Protein AF-A0AAW8FW33-F1 (afdb_monomer)

Foldseek 3Di:
DDDDDDDDDPPPDPPPPDPDPPPPPPPLVPDPVLQVLLFFKWWAWKWKDFVHTDIDIFIWGQDPAFTKGFFAACLNPLCLVAVDPVQSVVQCVVDGGWIKTWHWDWDDDSPQKIWIATHIDWIWDWTADPNDIKIKTWDKDWPFTWMAHNVLQFIWTKIKGDWMDINNHTGDGDIMMIIGPRIHGPPRD

pLDDT: mean 83.52, std 18.49, range [36.16, 98.06]

Sequence (189 aa):
MKIVSISKTVAAVLALTILFLTSCERDDIIRPKDVTAVGGQYSGELNVTGTATKKYSTKFAIGGVGIELGQMPLDEIIPLVIKDSQQAQTALAKTPFGLLKMDYSAVSTESGIINVFATPEQMKFDVLEDGKTKNVNVSFNVTSQPVYSISKKTINFEVQATQISVDGKVVASSPIHFKFVQCKNLSAK

Radius of gyration: 28.75 Å; Cα contacts (8 Å, |Δi|>4): 385; chains: 1; bounding box: 76×30×104 Å

Secondary structure (DSSP, 8-state):
---------S-SSS--S-S------------HHHHHTT-EEEEEEEEEESSSEEEEEEEEEEETTEEEEEEEE-TTTHHHH--SHHHHHHHHHH--EEEEEEEEEEEE-TTSEEEEEEEEPPEEEEEEETTEEEEEEEEEEEEEEEEEETTTTEEEEEEEEEEEEETTEEEP---EEEEEEEEEESS--

Mean predicted aligned error: 10.64 Å

Nearest PDB structures (foldseek):
  4bf3-assembly2_B  TM=3.709E-01  e=2.532E-01  Borreliella burgdorferi
  2nr4-assembly1_A  TM=3.176E-01  e=1.375E+00  Methanosarcina mazei
  4ybn-assembly1_B  TM=2.629E-01  e=3.040E+00  Mycolicibacterium smegmatis MC2 155

Solvent-accessible surface area (backbone atoms only — not comparable to full-atom values): 10931 Å² total; per-residue (Å²): 134,86,84,89,84,88,73,91,84,86,85,85,88,85,81,86,84,86,84,77,84,73,66,74,68,75,72,74,68,82,49,75,68,62,55,56,64,70,46,34,41,31,40,31,41,32,40,37,40,56,98,57,79,47,80,40,83,40,54,36,39,32,52,101,88,24,36,42,34,66,65,39,74,31,82,79,52,41,58,72,76,34,82,52,67,71,49,21,52,55,28,38,74,74,48,48,52,40,54,39,45,22,46,65,49,70,46,71,48,95,80,56,34,32,46,30,54,62,47,59,45,69,28,66,51,73,42,56,53,96,90,39,83,41,47,36,41,36,35,49,45,68,80,36,67,35,42,33,34,65,88,75,38,27,35,36,32,27,38,28,45,73,46,41,26,49,76,86,42,77,50,92,71,80,65,34,38,44,34,37,40,71,22,30,45,76,62,70,125

Structure (mmCIF, N/CA/C/O backbone):
data_AF-A0AAW8FW33-F1
#
_entry.id   AF-A0AAW8FW33-F1
#
loop_
_atom_site.group_PDB
_atom_site.id
_atom_site.type_symbol
_atom_site.label_atom_id
_atom_site.label_alt_id
_atom_site.label_comp_id
_atom_site.label_asym_id
_atom_site.label_entity_id
_atom_site.label_seq_id
_atom_site.pdbx_PDB_ins_code
_atom_site.Cartn_x
_atom_site.Cartn_y
_atom_site.Cartn_z
_atom_site.occupancy
_atom_site.B_iso_or_equiv
_atom_site.auth_seq_id
_atom_site.auth_comp_id
_atom_site.auth_asym_id
_atom_site.auth_atom_id
_atom_site.pdbx_PDB_model_num
ATOM 1 N N . MET A 1 1 ? 54.751 2.512 -82.963 1.00 36.16 1 MET A N 1
ATOM 2 C CA . MET A 1 1 ? 55.417 2.852 -81.689 1.00 36.16 1 MET A CA 1
ATOM 3 C C . MET A 1 1 ? 54.581 3.939 -81.015 1.00 36.16 1 MET A C 1
ATOM 5 O O . MET A 1 1 ? 54.367 4.954 -81.652 1.00 36.16 1 MET A O 1
ATOM 9 N N . LYS A 1 2 ? 54.068 3.653 -79.804 1.00 38.34 2 LYS A N 1
ATOM 10 C CA . LYS A 1 2 ? 53.513 4.543 -78.748 1.00 38.34 2 LYS A CA 1
ATOM 11 C C . LYS A 1 2 ? 52.387 5.534 -79.127 1.00 38.34 2 LYS A C 1
ATOM 13 O O . LYS A 1 2 ? 52.640 6.552 -79.745 1.00 38.34 2 LYS A O 1
ATOM 18 N N . ILE A 1 3 ? 51.119 5.153 -78.927 1.00 43.22 3 ILE A N 1
ATOM 19 C CA . ILE A 1 3 ? 50.254 5.288 -77.718 1.00 43.22 3 ILE A CA 1
ATOM 20 C C . ILE A 1 3 ? 49.547 6.655 -77.662 1.00 43.22 3 ILE A C 1
ATOM 22 O O . ILE A 1 3 ? 50.153 7.690 -77.414 1.00 43.22 3 ILE A O 1
ATOM 26 N N . VAL A 1 4 ? 48.230 6.594 -77.868 1.00 45.81 4 VAL A N 1
ATOM 27 C CA . VAL A 1 4 ? 47.240 7.658 -77.668 1.00 45.81 4 VAL A CA 1
ATOM 28 C C . VAL A 1 4 ? 47.084 7.919 -76.165 1.00 45.81 4 VAL A C 1
ATOM 30 O O . VAL A 1 4 ? 46.859 6.980 -75.406 1.00 45.81 4 VAL A O 1
ATOM 33 N N . SER A 1 5 ? 47.172 9.181 -75.735 1.00 39.94 5 SER A N 1
ATOM 34 C CA . SER A 1 5 ? 46.972 9.603 -74.341 1.00 39.94 5 SER A CA 1
ATOM 35 C C . SER A 1 5 ? 45.813 10.597 -74.255 1.00 39.94 5 SER A C 1
ATOM 37 O O . SER A 1 5 ? 46.008 11.810 -74.255 1.00 39.94 5 SER A O 1
ATOM 39 N N . ILE A 1 6 ? 44.593 10.061 -74.194 1.00 50.22 6 ILE A N 1
ATOM 40 C CA . ILE A 1 6 ? 43.386 10.791 -73.797 1.00 50.22 6 ILE A CA 1
ATOM 41 C C . ILE A 1 6 ? 43.190 10.524 -72.299 1.00 50.22 6 ILE A C 1
ATOM 43 O O . ILE A 1 6 ? 42.777 9.433 -71.912 1.00 50.22 6 ILE A O 1
ATOM 47 N N . SER A 1 7 ? 43.473 11.508 -71.451 1.00 40.16 7 SER A N 1
ATOM 48 C CA . SER A 1 7 ? 43.122 11.496 -70.024 1.00 40.16 7 SER A CA 1
ATOM 49 C C . SER A 1 7 ? 42.461 12.839 -69.713 1.00 40.16 7 SER A C 1
ATOM 51 O O . SER A 1 7 ? 43.129 13.863 -69.693 1.00 40.16 7 SER A O 1
ATOM 53 N N . LYS A 1 8 ? 41.128 12.932 -69.759 1.00 44.28 8 LYS A N 1
ATOM 54 C CA . LYS A 1 8 ? 40.227 12.713 -68.611 1.00 44.28 8 LYS A CA 1
ATOM 55 C C . LYS A 1 8 ? 40.661 13.500 -67.368 1.00 44.28 8 LYS A C 1
ATOM 57 O O . LYS A 1 8 ? 41.029 12.912 -66.360 1.00 44.28 8 LYS A O 1
ATOM 62 N N . THR A 1 9 ? 40.556 14.823 -67.438 1.00 48.88 9 THR A N 1
ATOM 63 C CA . THR A 1 9 ? 40.772 15.716 -66.287 1.00 48.88 9 THR A CA 1
ATOM 64 C C . THR A 1 9 ? 39.573 16.640 -66.071 1.00 48.88 9 THR A C 1
ATOM 66 O O . THR A 1 9 ? 39.733 17.831 -65.870 1.00 48.88 9 THR A O 1
ATOM 69 N N . VAL A 1 10 ? 38.351 16.101 -66.135 1.00 50.06 10 VAL A N 1
ATOM 70 C CA . VAL A 1 10 ? 37.126 16.754 -65.625 1.00 50.06 10 VAL A CA 1
ATOM 71 C C . VAL A 1 10 ? 36.182 15.659 -65.110 1.00 50.06 10 VAL A C 1
ATOM 73 O O . VAL A 1 10 ? 35.143 15.379 -65.693 1.00 50.06 10 VAL A O 1
ATOM 76 N N . ALA A 1 11 ? 36.603 14.934 -64.074 1.00 49.25 11 ALA A N 1
ATOM 77 C CA . ALA A 1 11 ? 35.763 13.954 -63.369 1.00 49.25 11 ALA A CA 1
ATOM 78 C C . ALA A 1 11 ? 36.320 13.666 -61.962 1.00 49.25 11 ALA A C 1
ATOM 80 O O . ALA A 1 11 ? 36.405 12.517 -61.543 1.00 49.25 11 ALA A O 1
ATOM 81 N N . ALA A 1 12 ? 36.792 14.700 -61.259 1.00 49.50 12 ALA A N 1
ATOM 82 C CA . ALA A 1 12 ? 37.505 14.523 -59.994 1.00 49.50 12 ALA A CA 1
ATOM 83 C C . ALA A 1 12 ? 37.209 15.615 -58.955 1.00 49.50 12 ALA A C 1
ATOM 85 O O . ALA A 1 12 ? 38.111 16.001 -58.235 1.00 49.50 12 ALA A O 1
ATOM 86 N N . VAL A 1 13 ? 35.968 16.112 -58.855 1.00 48.53 13 VAL A N 1
ATOM 87 C CA . VAL A 1 13 ? 35.460 16.774 -57.629 1.00 48.53 13 VAL A CA 1
ATOM 88 C C . VAL A 1 13 ? 33.936 16.572 -57.525 1.00 48.53 13 VAL A C 1
ATOM 90 O O . VAL A 1 13 ? 33.168 17.511 -57.371 1.00 48.53 13 VAL A O 1
ATOM 93 N N . LEU A 1 14 ? 33.458 15.337 -57.694 1.00 47.50 14 LEU A N 1
ATOM 94 C CA . LEU A 1 14 ? 32.065 14.975 -57.376 1.00 47.50 14 LEU A CA 1
ATOM 95 C C . LEU A 1 14 ? 31.975 13.522 -56.885 1.00 47.50 14 LEU A C 1
ATOM 97 O O . LEU A 1 14 ? 31.104 12.757 -57.28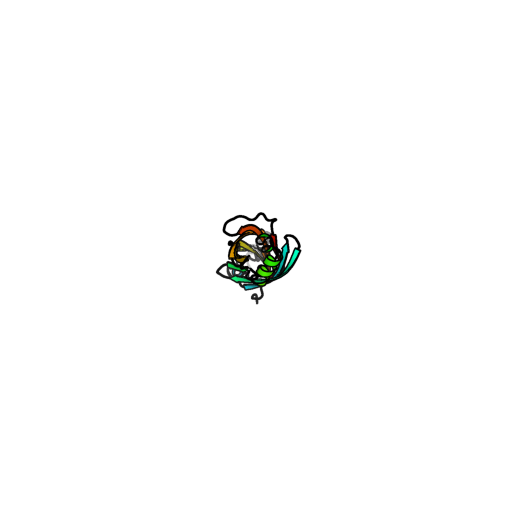1 1.00 47.50 14 LEU A O 1
ATOM 101 N N . ALA A 1 15 ? 32.943 13.126 -56.058 1.00 47.62 15 ALA A N 1
ATOM 102 C CA . ALA A 1 15 ? 33.037 11.791 -55.470 1.00 47.62 15 ALA A CA 1
ATOM 103 C C . ALA A 1 15 ? 33.490 11.853 -53.997 1.00 47.62 15 ALA A C 1
ATOM 105 O O . ALA A 1 15 ? 34.210 10.979 -53.527 1.00 47.62 15 ALA A O 1
ATOM 106 N N . LEU A 1 16 ? 33.097 12.910 -53.272 1.00 49.16 16 LEU A N 1
ATOM 107 C CA . LEU A 1 16 ? 33.419 13.104 -51.849 1.00 49.16 16 LEU A CA 1
ATOM 108 C C . LEU A 1 16 ? 32.179 13.136 -50.938 1.00 49.16 16 LEU A C 1
ATOM 110 O O . LEU A 1 16 ? 32.207 13.729 -49.866 1.00 49.16 16 LEU A O 1
ATOM 114 N N . THR A 1 17 ? 31.082 12.495 -51.340 1.00 50.97 17 THR A N 1
ATOM 115 C CA . THR A 1 17 ? 29.827 12.500 -50.569 1.00 50.97 17 THR A CA 1
ATOM 116 C C . THR A 1 17 ? 29.198 11.119 -50.428 1.00 50.97 17 THR A C 1
ATOM 118 O O . THR A 1 17 ? 27.987 11.000 -50.525 1.00 50.97 17 THR A O 1
ATOM 121 N N . ILE A 1 18 ? 29.971 10.046 -50.214 1.00 52.47 18 ILE A N 1
ATOM 122 C CA . ILE A 1 18 ? 29.358 8.753 -49.835 1.00 52.47 18 ILE A CA 1
ATOM 123 C C . ILE A 1 18 ? 30.279 7.814 -49.039 1.00 52.47 18 ILE A C 1
ATOM 125 O O . ILE A 1 18 ? 30.222 6.597 -49.183 1.00 52.47 18 ILE A O 1
ATOM 129 N N . LEU A 1 19 ? 31.137 8.354 -48.171 1.00 45.94 19 LEU A N 1
ATOM 130 C CA . LEU A 1 19 ? 31.918 7.529 -47.246 1.00 45.94 19 LEU A CA 1
ATOM 131 C C . LEU A 1 19 ? 31.623 7.928 -45.797 1.00 45.94 19 LEU A C 1
ATOM 133 O O . LEU A 1 19 ? 32.108 8.932 -45.288 1.00 45.94 19 LEU A O 1
ATOM 137 N N . PHE A 1 20 ? 30.820 7.060 -45.178 1.00 49.62 20 PHE A N 1
ATOM 138 C CA . PHE A 1 20 ? 30.726 6.794 -43.743 1.00 49.62 20 PHE A CA 1
ATOM 139 C C . PHE A 1 20 ? 30.035 7.836 -42.856 1.00 49.62 20 PHE A C 1
ATOM 141 O O . PHE A 1 20 ? 30.552 8.229 -41.817 1.00 49.62 20 PHE A O 1
ATOM 148 N N . LEU A 1 21 ? 28.766 8.117 -43.154 1.00 44.44 21 LEU A N 1
ATOM 149 C CA . LEU A 1 21 ? 27.772 8.087 -42.078 1.00 44.44 21 LEU A CA 1
ATOM 150 C C . LEU A 1 21 ? 27.295 6.638 -41.916 1.00 44.44 21 LEU A C 1
ATOM 152 O O . LEU A 1 21 ? 26.142 6.321 -42.176 1.00 44.44 21 LEU A O 1
ATOM 156 N N . THR A 1 22 ? 28.169 5.743 -41.442 1.00 49.09 22 THR A N 1
ATOM 157 C CA . THR A 1 22 ? 27.663 4.687 -40.560 1.00 49.09 22 THR A CA 1
ATOM 158 C C . THR A 1 22 ? 27.401 5.382 -39.234 1.00 49.09 22 THR A C 1
ATOM 160 O O . THR A 1 22 ? 28.161 5.256 -38.273 1.00 49.09 22 THR A O 1
ATOM 163 N N . SER A 1 23 ? 26.337 6.189 -39.206 1.00 36.84 23 SER A N 1
ATOM 164 C CA . SER A 1 23 ? 25.585 6.301 -37.977 1.00 36.84 23 SER A CA 1
ATOM 165 C C . SER A 1 23 ? 25.211 4.858 -37.688 1.00 36.84 23 SER A C 1
ATOM 167 O O . SER A 1 23 ? 24.367 4.279 -38.366 1.00 36.84 23 SER A O 1
ATOM 169 N N . CYS A 1 24 ? 25.912 4.230 -36.747 1.00 45.28 24 CYS A N 1
ATOM 170 C CA . CYS A 1 24 ? 25.232 3.263 -35.922 1.00 45.28 24 CYS A CA 1
ATOM 171 C C . CYS A 1 24 ? 24.124 4.085 -35.266 1.00 45.28 24 CYS A C 1
ATOM 173 O O . CYS A 1 24 ? 24.309 4.614 -34.170 1.00 45.28 24 CYS A O 1
ATOM 175 N N . GLU A 1 25 ? 22.992 4.228 -35.965 1.00 39.41 25 GLU A N 1
ATOM 176 C CA . GLU A 1 25 ? 21.716 4.133 -35.296 1.00 39.41 25 GLU A CA 1
ATOM 177 C C . GLU A 1 25 ? 21.896 2.884 -34.447 1.00 39.41 25 GLU A C 1
ATOM 179 O O . GLU A 1 25 ? 21.932 1.748 -34.923 1.00 39.41 25 GLU A O 1
ATOM 184 N N . ARG A 1 26 ? 22.197 3.108 -33.164 1.00 38.50 26 ARG A N 1
ATOM 185 C CA . ARG A 1 26 ? 21.725 2.194 -32.155 1.00 38.50 26 ARG A CA 1
ATOM 186 C C . ARG A 1 26 ? 20.229 2.246 -32.375 1.00 38.50 26 ARG A C 1
ATOM 188 O O . ARG A 1 26 ? 19.547 3.091 -31.815 1.00 38.50 26 ARG A O 1
ATOM 195 N N . ASP A 1 27 ? 19.769 1.396 -33.284 1.00 42.00 27 ASP A N 1
ATOM 196 C CA . ASP A 1 27 ? 18.444 0.862 -33.212 1.00 42.00 27 ASP A CA 1
ATOM 197 C C . ASP A 1 27 ? 18.420 0.274 -31.808 1.00 42.00 27 ASP A C 1
ATOM 199 O O . ASP A 1 27 ? 18.938 -0.820 -31.540 1.00 42.00 27 ASP A O 1
ATOM 203 N N . ASP A 1 28 ? 17.905 1.060 -30.870 1.00 46.53 28 ASP A N 1
ATOM 204 C CA . ASP A 1 28 ? 17.443 0.589 -29.585 1.00 46.53 28 ASP A CA 1
ATOM 205 C C . ASP A 1 28 ? 16.206 -0.265 -29.898 1.00 46.53 28 ASP A C 1
ATOM 207 O O . ASP A 1 28 ? 15.074 0.066 -29.558 1.00 46.53 28 ASP A O 1
ATOM 211 N N . ILE A 1 29 ? 16.423 -1.363 -30.643 1.00 45.78 29 ILE A N 1
ATOM 212 C CA . ILE A 1 29 ? 15.441 -2.395 -30.927 1.00 45.78 29 ILE A CA 1
ATOM 213 C C . ILE A 1 29 ? 15.044 -2.884 -29.553 1.00 45.78 29 ILE A C 1
ATOM 215 O O . ILE A 1 29 ? 15.806 -3.608 -28.906 1.00 45.78 29 ILE A O 1
ATOM 219 N N . ILE A 1 30 ? 13.871 -2.442 -29.111 1.00 48.78 30 ILE A N 1
ATOM 220 C CA . ILE A 1 30 ? 13.240 -2.846 -27.866 1.00 48.78 30 ILE A CA 1
ATOM 221 C C . ILE A 1 30 ? 13.233 -4.366 -27.862 1.00 48.78 30 ILE A C 1
ATOM 223 O O . ILE A 1 30 ? 12.586 -5.009 -28.694 1.00 48.78 30 ILE A O 1
ATOM 227 N N . ARG A 1 31 ? 13.991 -4.966 -26.946 1.00 52.88 31 ARG A N 1
ATOM 228 C CA . ARG A 1 31 ? 14.036 -6.418 -26.857 1.00 52.88 31 ARG A CA 1
ATOM 229 C C . ARG A 1 31 ? 12.959 -6.836 -25.865 1.00 52.88 31 ARG A C 1
ATOM 231 O O . ARG A 1 31 ? 12.897 -6.274 -24.775 1.00 52.88 31 ARG A O 1
ATOM 238 N N . PRO A 1 32 ? 12.164 -7.878 -26.154 1.00 53.25 32 PRO A N 1
ATOM 239 C CA . PRO A 1 32 ? 11.226 -8.447 -25.181 1.00 53.25 32 PRO A CA 1
ATOM 240 C C . PRO A 1 32 ? 11.866 -8.740 -23.810 1.00 53.25 32 PRO A C 1
ATOM 242 O O . PRO A 1 32 ? 11.207 -8.647 -22.777 1.00 53.25 32 PRO A O 1
ATOM 245 N N . LYS A 1 33 ? 13.182 -9.009 -23.793 1.00 59.06 33 LYS A N 1
ATOM 246 C CA . LYS A 1 33 ? 13.987 -9.190 -22.578 1.00 59.06 33 LYS A CA 1
ATOM 247 C C . LYS A 1 33 ? 13.977 -7.966 -21.640 1.00 59.06 33 LYS A C 1
ATOM 249 O O . LYS A 1 33 ? 14.096 -8.137 -20.430 1.00 59.06 33 LYS A O 1
ATOM 254 N N . ASP A 1 34 ? 13.835 -6.753 -22.171 1.00 63.06 34 ASP A N 1
ATOM 255 C CA . ASP A 1 34 ? 13.899 -5.523 -21.382 1.00 63.06 34 ASP A CA 1
ATOM 256 C C . ASP A 1 34 ? 12.611 -5.380 -20.563 1.00 63.06 34 ASP A C 1
ATOM 258 O O . ASP A 1 34 ? 12.673 -5.171 -19.359 1.00 63.06 34 ASP A O 1
ATOM 262 N N . VAL A 1 35 ? 11.449 -5.681 -21.152 1.00 67.12 35 VAL A N 1
ATOM 263 C CA . VAL A 1 35 ? 10.162 -5.741 -20.433 1.00 67.12 35 VAL A CA 1
ATOM 264 C C . VAL A 1 35 ? 10.168 -6.826 -19.347 1.00 67.12 35 VAL 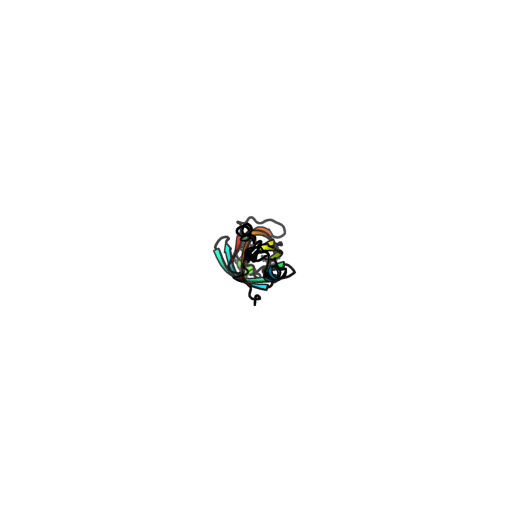A C 1
ATOM 266 O O . VAL A 1 35 ? 9.656 -6.605 -18.249 1.00 67.12 35 VAL A O 1
ATOM 269 N N . THR A 1 36 ? 10.816 -7.973 -19.591 1.00 74.81 36 THR A N 1
ATOM 270 C CA . THR A 1 36 ? 10.953 -9.020 -18.560 1.00 74.81 36 THR A CA 1
ATOM 271 C C . THR A 1 36 ? 11.841 -8.614 -17.379 1.00 74.81 36 THR A C 1
ATOM 273 O O . THR A 1 36 ? 11.731 -9.220 -16.315 1.00 74.81 36 THR A O 1
ATOM 276 N N . ALA A 1 37 ? 12.673 -7.572 -17.510 1.00 77.19 37 ALA A N 1
ATOM 277 C CA . ALA A 1 37 ? 13.554 -7.104 -16.435 1.00 77.19 37 ALA A CA 1
ATOM 278 C C . ALA A 1 37 ? 12.800 -6.470 -15.248 1.00 77.19 37 ALA A C 1
ATOM 280 O O . ALA A 1 37 ? 13.368 -6.328 -14.164 1.00 77.19 37 ALA A O 1
ATOM 281 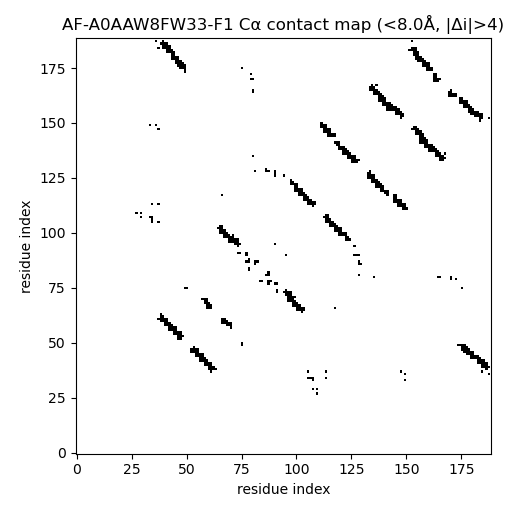N N . VAL A 1 38 ? 11.523 -6.110 -15.432 1.00 87.19 38 VAL A N 1
ATOM 282 C CA . VAL A 1 38 ? 10.641 -5.636 -14.350 1.00 87.19 38 VAL A CA 1
ATOM 283 C C . VAL A 1 38 ? 10.239 -6.781 -13.408 1.00 87.19 38 VAL A C 1
ATOM 285 O O . VAL A 1 38 ? 9.878 -6.547 -12.260 1.00 87.19 38 VAL A O 1
ATOM 288 N N . GLY A 1 39 ? 10.311 -8.035 -13.858 1.00 90.94 39 GLY A N 1
ATOM 289 C CA . GLY A 1 39 ? 10.017 -9.182 -13.005 1.00 90.94 39 GLY A CA 1
ATOM 290 C C . GLY A 1 39 ? 11.063 -9.355 -11.901 1.00 90.94 39 GLY A C 1
ATOM 291 O O . GLY A 1 39 ? 12.268 -9.207 -12.128 1.00 90.94 39 GLY A O 1
ATOM 292 N N . GLY A 1 40 ? 10.619 -9.703 -10.695 1.00 92.69 40 GLY A N 1
ATOM 293 C CA . GLY A 1 40 ? 11.514 -10.034 -9.591 1.00 92.69 40 GLY A CA 1
ATOM 294 C C . GLY A 1 40 ? 10.973 -9.705 -8.209 1.00 92.69 40 GLY A C 1
ATOM 295 O O . GLY A 1 40 ? 9.830 -9.289 -8.027 1.00 92.69 40 GLY A O 1
ATOM 296 N N . GLN A 1 41 ? 11.839 -9.907 -7.222 1.00 95.62 41 GLN A N 1
ATOM 297 C CA . GLN A 1 41 ? 11.611 -9.528 -5.833 1.00 95.62 41 GLN A CA 1
ATOM 298 C C . GLN A 1 41 ? 12.184 -8.139 -5.585 1.00 95.62 41 GLN A C 1
ATOM 300 O O . GLN A 1 41 ? 13.314 -7.858 -5.975 1.00 95.62 41 GLN A O 1
ATOM 305 N N . TYR A 1 42 ? 11.436 -7.287 -4.905 1.00 96.44 42 TYR A N 1
ATOM 306 C CA . TYR A 1 42 ? 11.795 -5.902 -4.647 1.00 96.44 42 TYR A CA 1
ATOM 307 C C . TYR A 1 42 ? 11.883 -5.633 -3.152 1.00 96.44 42 TYR A C 1
ATOM 309 O O . TYR A 1 42 ? 11.135 -6.205 -2.361 1.00 96.44 42 TYR A O 1
ATOM 317 N N . SER A 1 43 ? 12.790 -4.739 -2.759 1.00 96.88 43 SER A N 1
ATOM 318 C CA . SER A 1 43 ? 12.843 -4.203 -1.397 1.00 96.88 43 SER A CA 1
ATOM 319 C C . SER A 1 43 ? 13.210 -2.724 -1.399 1.00 96.88 43 SER A C 1
ATOM 321 O O . SER A 1 43 ? 14.059 -2.301 -2.184 1.00 96.88 43 SER A O 1
ATOM 323 N N . GLY A 1 44 ? 12.572 -1.939 -0.534 1.00 96.38 44 GLY A N 1
ATOM 324 C CA . GLY A 1 44 ? 12.812 -0.501 -0.435 1.00 96.38 44 GLY A CA 1
ATOM 325 C C . GLY A 1 44 ? 12.145 0.141 0.774 1.00 96.38 44 GLY A C 1
ATOM 326 O O . GLY A 1 44 ? 11.874 -0.523 1.779 1.00 96.38 44 GLY A O 1
ATOM 327 N N . GLU A 1 45 ? 11.881 1.440 0.652 1.00 97.00 45 GLU A N 1
ATOM 328 C CA . GLU A 1 45 ? 11.170 2.240 1.648 1.00 97.00 45 GLU A CA 1
ATOM 329 C C . GLU A 1 45 ? 9.712 2.439 1.214 1.00 97.00 45 GLU A C 1
ATOM 331 O O . GLU A 1 45 ? 9.433 2.778 0.063 1.00 97.00 45 GLU A O 1
ATOM 336 N N . LEU A 1 46 ? 8.785 2.257 2.150 1.00 97.88 46 LEU A N 1
ATOM 337 C CA . LEU A 1 46 ? 7.390 2.655 2.023 1.00 97.88 46 LEU A CA 1
ATOM 338 C C . LEU A 1 46 ? 7.135 3.828 2.969 1.00 97.88 46 LEU A C 1
ATOM 340 O O . LEU A 1 46 ? 7.281 3.697 4.183 1.00 97.88 46 LEU A O 1
ATOM 344 N N . ASN A 1 47 ? 6.733 4.963 2.408 1.00 97.75 47 ASN A N 1
ATOM 345 C CA . ASN A 1 47 ? 6.252 6.115 3.157 1.00 97.75 47 ASN A CA 1
ATOM 346 C C . ASN A 1 47 ? 4.724 6.094 3.161 1.00 97.75 47 ASN A C 1
ATOM 348 O O . ASN A 1 47 ? 4.108 6.142 2.096 1.00 97.75 47 ASN A O 1
ATOM 352 N N . VAL A 1 48 ? 4.127 6.018 4.347 1.00 97.38 48 VAL A N 1
ATOM 353 C CA . VAL A 1 48 ? 2.675 6.082 4.532 1.00 97.38 48 VAL A CA 1
ATOM 354 C C . VAL A 1 48 ? 2.328 7.446 5.094 1.00 97.38 48 VAL A C 1
ATOM 356 O O . VAL A 1 48 ? 2.842 7.814 6.149 1.00 97.38 48 VAL A O 1
ATOM 359 N N . THR A 1 49 ? 1.474 8.190 4.399 1.00 96.06 49 THR A N 1
ATOM 360 C CA . THR A 1 49 ? 1.039 9.527 4.813 1.00 96.06 49 THR A CA 1
ATOM 361 C C . THR A 1 49 ? -0.476 9.543 4.960 1.00 96.06 49 THR A C 1
ATOM 363 O O . THR A 1 49 ? -1.202 9.465 3.971 1.00 96.06 49 THR A O 1
ATOM 366 N N . GLY A 1 50 ? -0.928 9.643 6.209 1.00 91.00 50 GLY A N 1
ATOM 367 C CA . GLY A 1 50 ? -2.327 9.809 6.599 1.00 91.00 50 GLY A CA 1
ATOM 368 C C . GLY A 1 50 ? -2.435 10.903 7.659 1.00 91.00 50 GLY A C 1
ATOM 369 O O . GLY A 1 50 ? -2.232 12.079 7.367 1.00 91.00 50 GLY A O 1
ATOM 370 N N . THR A 1 51 ? -2.699 10.513 8.907 1.00 88.88 51 THR A N 1
ATOM 371 C CA . THR A 1 51 ? -2.678 11.432 10.062 1.00 88.88 51 THR A CA 1
ATOM 372 C C . THR A 1 51 ? -1.265 11.904 10.411 1.00 88.88 51 THR A C 1
ATOM 374 O O . THR A 1 51 ? -1.058 13.049 10.810 1.00 88.88 51 THR A O 1
ATOM 377 N N . ALA A 1 52 ? -0.284 11.027 10.209 1.00 89.88 52 ALA A N 1
ATOM 378 C CA . ALA A 1 52 ? 1.141 11.302 10.293 1.00 89.88 52 ALA A CA 1
ATOM 379 C C . ALA A 1 52 ? 1.861 10.665 9.096 1.00 89.88 52 ALA A C 1
ATOM 381 O O . ALA A 1 52 ? 1.280 9.874 8.350 1.00 89.88 52 ALA A O 1
ATOM 382 N N . THR A 1 53 ? 3.139 11.010 8.907 1.00 94.25 53 THR A N 1
ATOM 383 C CA . THR A 1 53 ? 4.006 10.293 7.963 1.00 94.25 53 THR A CA 1
ATOM 384 C C . THR A 1 53 ? 4.842 9.265 8.709 1.00 94.25 53 THR A C 1
ATOM 386 O O . THR A 1 53 ? 5.580 9.615 9.630 1.00 94.25 53 THR A O 1
ATOM 389 N N . LYS A 1 54 ? 4.747 8.004 8.290 1.00 96.31 54 LYS A N 1
ATOM 390 C CA . LYS A 1 54 ? 5.502 6.876 8.841 1.00 96.31 54 LYS A CA 1
ATOM 391 C C . LYS A 1 54 ? 6.300 6.188 7.744 1.00 96.31 54 LYS A C 1
ATOM 393 O O . LYS A 1 54 ? 5.899 6.179 6.581 1.00 96.31 54 LYS A O 1
ATOM 398 N N . LYS A 1 55 ? 7.438 5.614 8.127 1.00 96.69 55 LYS A N 1
ATOM 399 C CA . LYS A 1 55 ? 8.357 4.926 7.220 1.00 96.69 55 LYS A CA 1
ATOM 400 C C . LYS A 1 55 ? 8.442 3.450 7.567 1.00 96.69 55 LYS A C 1
ATOM 402 O O . LYS A 1 55 ? 8.633 3.108 8.731 1.00 96.69 55 LYS A O 1
ATOM 407 N N . TYR A 1 56 ? 8.383 2.598 6.552 1.00 96.56 56 TYR A N 1
ATOM 408 C CA . TYR A 1 56 ? 8.506 1.150 6.683 1.00 96.56 56 TYR A CA 1
ATOM 409 C C . TYR A 1 56 ? 9.546 0.633 5.702 1.00 96.56 56 TYR A C 1
ATOM 411 O O . TYR A 1 56 ? 9.708 1.162 4.601 1.00 96.56 56 TYR A O 1
ATOM 419 N N . SER A 1 57 ? 10.209 -0.456 6.075 1.00 95.69 57 SER A N 1
ATOM 420 C CA . SER A 1 57 ? 10.825 -1.308 5.066 1.00 95.69 57 SER A CA 1
ATOM 421 C C . SER A 1 57 ? 9.720 -2.098 4.377 1.00 95.69 57 SER A C 1
ATOM 423 O O . SER A 1 57 ? 8.824 -2.616 5.040 1.00 95.69 57 SER A O 1
ATOM 425 N N . THR A 1 58 ? 9.778 -2.188 3.054 1.00 95.81 58 THR A N 1
ATOM 426 C CA . THR A 1 58 ? 8.810 -2.955 2.271 1.00 95.81 58 THR A CA 1
ATOM 427 C C . THR A 1 58 ? 9.511 -3.981 1.398 1.00 95.81 58 THR A C 1
ATOM 429 O O . THR A 1 58 ? 10.664 -3.796 0.981 1.00 95.81 58 THR A O 1
ATOM 432 N N . LYS A 1 59 ? 8.803 -5.082 1.143 1.00 95.81 59 LYS A N 1
ATOM 433 C CA . LYS A 1 59 ? 9.165 -6.119 0.184 1.00 95.81 59 LYS A CA 1
ATOM 434 C C . LYS A 1 59 ? 7.930 -6.513 -0.607 1.00 95.81 59 LYS A C 1
ATOM 436 O O . LYS A 1 59 ? 6.848 -6.642 -0.038 1.00 95.81 59 LYS A O 1
ATOM 441 N N . PHE A 1 60 ? 8.103 -6.715 -1.902 1.00 95.56 60 PHE A N 1
ATOM 442 C CA . PHE A 1 60 ? 7.026 -7.134 -2.792 1.00 95.56 60 PHE A CA 1
ATOM 443 C C . PHE A 1 60 ? 7.584 -7.856 -4.008 1.00 95.56 60 PHE A C 1
ATOM 445 O O . PHE A 1 60 ? 8.781 -7.783 -4.289 1.00 95.56 60 PHE A O 1
ATOM 452 N N . ALA A 1 61 ? 6.710 -8.538 -4.735 1.00 93.69 61 ALA A N 1
ATOM 453 C CA . ALA A 1 61 ? 7.069 -9.250 -5.948 1.00 93.69 61 ALA A CA 1
ATOM 454 C C . ALA A 1 61 ? 6.343 -8.655 -7.154 1.00 93.69 61 ALA A C 1
ATOM 456 O O . ALA A 1 61 ? 5.185 -8.256 -7.050 1.00 93.69 61 ALA A O 1
ATOM 457 N N . ILE A 1 62 ? 7.025 -8.637 -8.297 1.00 93.19 62 ILE A N 1
ATOM 458 C CA . ILE A 1 62 ? 6.414 -8.442 -9.612 1.00 93.19 62 ILE A CA 1
ATOM 459 C C . ILE A 1 62 ? 6.648 -9.725 -10.409 1.00 93.19 62 ILE A C 1
ATOM 461 O O . ILE A 1 62 ? 7.793 -10.149 -10.583 1.00 93.19 62 ILE A O 1
ATOM 465 N N . GLY A 1 63 ? 5.579 -10.365 -10.875 1.00 86.75 63 GLY A N 1
ATOM 466 C CA . GLY A 1 63 ? 5.645 -11.618 -11.630 1.00 86.75 63 GLY A CA 1
ATOM 467 C C . GLY A 1 63 ? 4.537 -11.723 -12.671 1.00 86.75 63 GLY A C 1
ATOM 468 O O . GLY A 1 63 ? 3.738 -10.814 -12.817 1.00 86.75 63 GLY A O 1
ATOM 469 N N . GLY A 1 64 ? 4.443 -12.849 -13.382 1.00 74.25 64 GLY A N 1
ATOM 470 C CA . GLY A 1 64 ? 3.483 -13.000 -14.490 1.00 74.25 64 GLY A CA 1
ATOM 471 C C . GLY A 1 64 ? 1.998 -12.862 -14.116 1.00 74.25 64 GLY A C 1
ATOM 472 O O . GLY A 1 64 ? 1.169 -12.746 -15.009 1.00 74.25 64 GLY A O 1
ATOM 473 N N . VAL A 1 65 ? 1.670 -12.874 -12.822 1.00 71.69 65 VAL A N 1
ATOM 474 C CA . VAL A 1 65 ? 0.305 -12.738 -12.290 1.00 71.69 65 VAL A CA 1
ATOM 475 C C . VAL A 1 65 ? -0.014 -11.341 -11.749 1.00 71.69 65 VAL A C 1
ATOM 477 O O . VAL A 1 65 ? -1.146 -11.119 -11.348 1.00 71.69 65 VAL A O 1
ATOM 480 N N . GLY A 1 66 ? 0.952 -10.416 -11.697 1.00 87.88 66 GLY A N 1
ATOM 481 C CA . GLY A 1 66 ? 0.736 -9.081 -11.134 1.00 87.88 66 GLY A CA 1
ATOM 482 C C . GLY A 1 66 ? 1.855 -8.590 -10.212 1.00 87.88 66 GLY A C 1
ATOM 483 O O . GLY A 1 66 ? 2.939 -9.176 -10.123 1.00 87.88 66 GLY A O 1
ATOM 484 N N . ILE A 1 67 ? 1.565 -7.495 -9.511 1.00 93.00 67 ILE A N 1
ATOM 485 C CA . ILE A 1 67 ? 2.353 -6.942 -8.407 1.00 93.00 67 ILE A CA 1
ATOM 486 C C . ILE A 1 67 ? 1.671 -7.337 -7.094 1.00 93.00 67 ILE A C 1
ATOM 488 O O . ILE A 1 67 ? 0.500 -7.021 -6.890 1.00 93.00 67 ILE A O 1
ATOM 492 N N . GLU A 1 68 ? 2.397 -7.991 -6.186 1.00 94.75 68 GLU A N 1
ATOM 493 C CA . GLU A 1 68 ? 1.864 -8.428 -4.889 1.00 94.75 68 GLU A CA 1
ATOM 494 C C . GLU A 1 68 ? 2.592 -7.757 -3.720 1.00 94.75 68 GLU A C 1
ATOM 496 O O . GLU A 1 68 ? 3.769 -8.015 -3.454 1.00 94.75 68 GLU A O 1
ATOM 501 N N . LEU A 1 69 ? 1.860 -6.916 -2.989 1.00 94.25 69 LEU A N 1
ATOM 502 C CA . LEU A 1 69 ? 2.311 -6.167 -1.819 1.00 94.25 69 LEU A CA 1
ATOM 503 C C . LEU A 1 69 ? 1.755 -6.833 -0.550 1.00 94.25 69 LEU A C 1
ATOM 505 O O . LEU A 1 69 ? 0.698 -6.455 -0.047 1.00 94.25 69 LEU A O 1
ATOM 509 N N . GLY A 1 70 ? 2.448 -7.853 -0.037 1.00 89.12 70 GLY A N 1
ATOM 510 C CA . GLY A 1 70 ? 1.967 -8.668 1.093 1.00 89.12 70 GLY A CA 1
ATOM 511 C C . GLY A 1 70 ? 2.138 -8.059 2.490 1.00 89.12 70 GLY A C 1
ATOM 512 O O . GLY A 1 70 ? 1.708 -8.659 3.470 1.00 89.12 70 GLY A O 1
ATOM 513 N N . GLN A 1 71 ? 2.798 -6.905 2.603 1.00 92.69 71 GLN A N 1
ATOM 514 C CA . GLN A 1 71 ? 3.074 -6.234 3.880 1.00 92.69 71 GLN A CA 1
ATOM 515 C C . GLN A 1 71 ? 2.586 -4.781 3.865 1.00 92.69 71 GLN A C 1
ATOM 517 O O . GLN A 1 71 ? 3.323 -3.868 4.233 1.00 92.69 71 GLN A O 1
ATOM 522 N N . MET A 1 72 ? 1.352 -4.550 3.403 1.00 95.81 72 MET A N 1
ATOM 523 C CA . MET A 1 72 ? 0.741 -3.219 3.452 1.00 95.81 72 MET A CA 1
ATOM 524 C C . MET A 1 72 ? 0.347 -2.891 4.897 1.00 95.81 72 MET A C 1
ATOM 526 O O . MET A 1 72 ? -0.530 -3.570 5.427 1.00 95.81 72 MET A O 1
ATOM 530 N N . PRO A 1 73 ? 0.962 -1.898 5.560 1.00 96.50 73 PRO A N 1
ATOM 531 C CA . PRO A 1 73 ? 0.642 -1.568 6.946 1.00 96.50 73 PRO A CA 1
ATOM 532 C C . PRO A 1 73 ? -0.790 -1.038 7.068 1.00 96.50 73 PRO A C 1
ATOM 534 O O . PRO A 1 73 ? -1.251 -0.252 6.239 1.00 96.50 73 PRO A O 1
ATOM 537 N N . LEU A 1 74 ? -1.494 -1.481 8.110 1.00 95.88 74 LEU A N 1
ATOM 538 C CA . LEU A 1 74 ? -2.902 -1.143 8.348 1.00 95.88 74 LEU A CA 1
ATOM 539 C C . LEU A 1 74 ? -3.105 -0.136 9.486 1.00 95.88 74 LEU A C 1
ATOM 541 O O . LEU A 1 74 ? -4.234 0.117 9.895 1.00 95.88 74 LEU A O 1
ATOM 545 N N . ASP A 1 75 ? -2.043 0.461 10.009 1.00 94.06 75 ASP A N 1
ATOM 546 C CA . ASP A 1 75 ? -2.078 1.316 11.196 1.00 94.06 75 ASP A CA 1
ATOM 547 C C . ASP A 1 75 ? -2.691 2.705 10.970 1.00 94.06 75 ASP A C 1
ATOM 549 O O . ASP A 1 75 ? -3.150 3.318 11.928 1.00 94.06 75 ASP A O 1
ATOM 553 N N . GLU A 1 76 ? -2.771 3.177 9.725 1.00 94.19 76 GLU A N 1
ATOM 554 C CA . GLU A 1 76 ? -3.593 4.342 9.353 1.00 94.19 76 GLU A CA 1
ATOM 555 C C . GLU A 1 76 ? -5.028 3.949 8.941 1.00 94.19 76 GLU A C 1
ATOM 557 O O . GLU A 1 76 ? -5.894 4.813 8.853 1.00 94.19 76 GLU A O 1
ATOM 562 N N . ILE A 1 77 ? -5.309 2.659 8.699 1.00 94.69 77 ILE A N 1
ATOM 563 C CA . ILE A 1 77 ? -6.620 2.169 8.227 1.00 94.69 77 ILE A CA 1
ATOM 564 C C . ILE A 1 77 ? -7.476 1.660 9.393 1.00 94.69 77 ILE A C 1
ATOM 566 O O . ILE A 1 77 ? -8.641 2.034 9.520 1.00 94.69 77 ILE A O 1
ATOM 570 N N . ILE A 1 78 ? -6.912 0.821 10.264 1.00 94.75 78 ILE A N 1
ATOM 571 C CA . ILE A 1 78 ? -7.623 0.184 11.381 1.00 94.75 78 ILE A CA 1
ATOM 572 C C . ILE A 1 78 ? -8.270 1.206 12.336 1.00 94.75 78 ILE A C 1
ATOM 574 O O . ILE A 1 78 ? -9.447 1.039 12.657 1.00 94.75 78 ILE A O 1
ATOM 578 N N . PRO A 1 79 ? -7.600 2.306 12.732 1.00 92.75 79 PRO A N 1
ATOM 579 C CA . PRO A 1 79 ? -8.221 3.330 13.580 1.00 92.75 79 PRO A CA 1
ATOM 580 C C . PRO A 1 79 ? -9.385 4.088 12.921 1.00 92.75 79 PRO A C 1
ATOM 582 O O . PRO A 1 79 ? -10.176 4.738 13.603 1.00 92.75 79 PRO A O 1
ATOM 585 N N . LEU A 1 80 ? -9.510 4.039 11.591 1.00 91.56 80 LEU A N 1
ATOM 586 C CA . LEU A 1 80 ? -10.641 4.652 10.892 1.00 91.56 80 LEU A CA 1
ATOM 587 C C . LEU A 1 80 ? -11.885 3.767 10.972 1.00 91.56 80 LEU A C 1
ATOM 589 O O . LEU A 1 80 ? -12.998 4.293 11.103 1.00 91.56 80 LEU A O 1
ATOM 593 N N . VAL A 1 81 ? -11.685 2.446 10.916 1.00 92.25 81 VAL A N 1
ATOM 594 C CA . VAL A 1 81 ? -12.754 1.439 10.913 1.00 92.25 81 VAL A CA 1
ATOM 595 C C . VAL A 1 81 ? -13.225 1.064 12.318 1.00 92.25 81 VAL A C 1
ATOM 597 O O . VAL A 1 81 ? -14.428 0.907 12.509 1.00 92.25 81 VAL A O 1
ATOM 600 N N . ILE A 1 82 ? -12.321 1.004 13.302 1.00 92.38 82 ILE A N 1
ATOM 601 C CA . ILE A 1 82 ? -12.637 0.729 14.711 1.00 92.38 82 ILE A CA 1
ATOM 602 C C . ILE A 1 82 ? -12.478 2.025 15.509 1.00 92.38 82 ILE A C 1
ATOM 604 O O . ILE A 1 82 ? -11.380 2.566 15.612 1.00 92.38 82 ILE A O 1
ATOM 608 N N . LYS A 1 83 ? -13.580 2.534 16.074 1.00 88.62 83 LYS A N 1
ATOM 609 C CA . LYS A 1 83 ? -13.584 3.819 16.799 1.00 88.62 83 LYS A CA 1
ATOM 610 C C . LYS A 1 83 ? -12.994 3.727 18.205 1.00 88.62 83 LYS A C 1
ATOM 612 O O . LYS A 1 83 ? -12.430 4.709 18.683 1.00 88.62 83 LYS A O 1
ATOM 617 N N . ASP A 1 84 ? -13.129 2.578 18.864 1.00 92.06 84 ASP A N 1
ATOM 618 C CA . ASP A 1 84 ? -12.515 2.352 20.170 1.00 92.06 84 ASP A CA 1
ATOM 619 C C . ASP A 1 84 ? -11.001 2.137 20.021 1.00 92.06 84 ASP A C 1
ATOM 621 O O . ASP A 1 84 ? -10.545 1.233 19.321 1.00 92.06 84 ASP A O 1
ATOM 625 N N . SER A 1 85 ? -10.207 2.972 20.692 1.00 92.19 85 SER A N 1
ATOM 626 C CA . SER A 1 85 ? -8.746 2.966 20.556 1.00 92.19 85 SER A CA 1
ATOM 627 C C . SER A 1 85 ? -8.096 1.673 21.069 1.00 92.19 85 SER A C 1
ATOM 629 O O . SER A 1 85 ? -7.143 1.181 20.461 1.00 92.19 85 SER A O 1
ATOM 631 N N . GLN A 1 86 ? -8.612 1.076 22.151 1.00 93.31 86 GLN A N 1
ATOM 632 C CA . GLN A 1 86 ? -8.057 -0.172 22.688 1.00 93.31 86 GLN A CA 1
ATOM 633 C C . GLN A 1 86 ? -8.367 -1.353 21.766 1.00 93.31 86 GLN A C 1
ATOM 635 O O . GLN A 1 86 ? -7.509 -2.210 21.522 1.00 93.31 86 GLN A O 1
ATOM 640 N N . GLN A 1 87 ? -9.571 -1.381 21.198 1.00 93.38 87 GLN A N 1
ATOM 641 C CA . GLN A 1 87 ? -9.946 -2.399 20.224 1.00 93.38 87 GLN A CA 1
ATOM 642 C C . GLN A 1 87 ? -9.193 -2.234 18.907 1.00 93.38 87 GLN A C 1
ATOM 644 O O . GLN A 1 87 ? -8.727 -3.229 18.359 1.00 93.38 87 GLN A O 1
ATOM 649 N N . ALA A 1 88 ? -8.986 -1.001 18.438 1.00 93.88 88 ALA A N 1
ATOM 650 C CA . ALA A 1 88 ? -8.186 -0.725 17.248 1.00 93.88 88 ALA A CA 1
ATOM 651 C C . ALA A 1 88 ? -6.740 -1.219 17.415 1.00 93.88 88 ALA A C 1
ATOM 653 O O . ALA A 1 88 ? -6.210 -1.885 16.527 1.00 93.88 88 ALA A O 1
ATOM 654 N N . GLN A 1 89 ? -6.115 -0.972 18.571 1.00 93.75 89 GLN A N 1
ATOM 655 C CA . GLN A 1 89 ? -4.777 -1.498 18.873 1.00 93.75 89 GLN A CA 1
ATOM 656 C C . GLN A 1 89 ? -4.758 -3.029 18.923 1.00 93.75 89 GLN A C 1
ATOM 658 O O . GLN A 1 89 ? -3.855 -3.659 18.373 1.00 93.75 89 GLN A O 1
ATOM 663 N N . THR A 1 90 ? -5.776 -3.639 19.533 1.00 93.62 90 THR A N 1
ATOM 664 C CA . THR A 1 90 ? -5.910 -5.102 19.599 1.00 93.62 90 THR A CA 1
ATOM 665 C C . THR A 1 90 ? -6.084 -5.716 18.209 1.00 93.62 90 THR A C 1
ATOM 667 O O . THR A 1 90 ? -5.484 -6.749 17.907 1.00 93.62 90 THR A O 1
ATOM 670 N N . ALA A 1 91 ? -6.884 -5.087 17.348 1.00 93.75 91 ALA A N 1
ATOM 671 C CA . ALA A 1 91 ? -7.082 -5.511 15.970 1.00 93.75 91 ALA A CA 1
ATOM 672 C C . ALA A 1 91 ? -5.797 -5.356 15.151 1.00 93.75 91 ALA A C 1
ATOM 674 O O . ALA A 1 91 ? -5.410 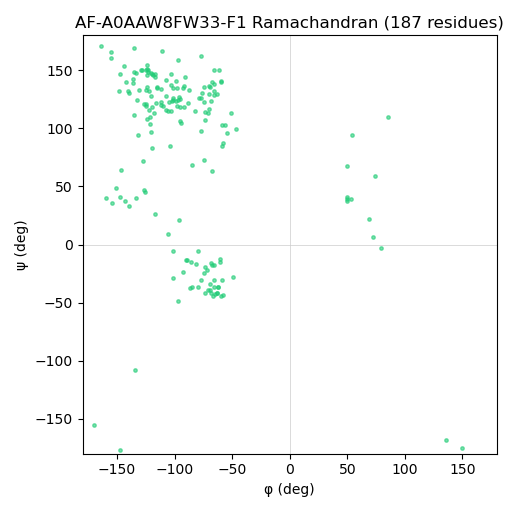-6.295 14.464 1.00 93.75 91 ALA A O 1
ATOM 675 N N . LEU A 1 92 ? -5.089 -4.230 15.286 1.00 94.69 92 LEU A N 1
ATOM 676 C CA . LEU A 1 92 ? -3.815 -3.991 14.606 1.00 94.69 92 LEU A CA 1
ATOM 677 C C . LEU A 1 92 ? -2.733 -4.992 15.033 1.00 94.69 92 LEU A C 1
ATOM 679 O O . LEU A 1 92 ? -1.951 -5.439 14.202 1.00 94.69 92 LEU A O 1
ATOM 683 N N . ALA A 1 93 ? -2.707 -5.399 16.303 1.00 94.12 93 ALA A N 1
ATOM 684 C CA . ALA A 1 93 ? -1.774 -6.419 16.780 1.00 94.12 93 ALA A CA 1
ATOM 685 C C . ALA A 1 93 ? -2.034 -7.806 16.161 1.00 94.12 93 ALA A C 1
ATOM 687 O O . ALA A 1 93 ? -1.097 -8.584 15.984 1.00 94.12 93 ALA A O 1
ATOM 688 N N . LYS A 1 94 ? -3.292 -8.125 15.829 1.00 93.00 94 LYS A N 1
ATOM 689 C CA . LYS A 1 94 ? -3.685 -9.400 15.201 1.00 93.00 94 LYS A CA 1
ATOM 690 C C . LYS A 1 94 ? -3.581 -9.365 13.677 1.00 93.00 94 LYS A C 1
ATOM 692 O O . LYS A 1 94 ? -3.168 -10.350 13.074 1.00 93.00 94 LYS A O 1
ATOM 697 N N . THR A 1 95 ? -3.921 -8.227 13.080 1.00 93.38 95 THR A N 1
ATOM 698 C CA . THR A 1 95 ? -3.933 -7.994 11.634 1.00 93.38 95 THR A CA 1
ATOM 699 C C . THR A 1 95 ? -3.108 -6.739 11.321 1.00 93.38 95 THR A C 1
ATOM 701 O O . THR A 1 95 ? -3.666 -5.691 11.001 1.00 93.38 95 THR A O 1
ATOM 704 N N . PRO A 1 96 ? -1.767 -6.802 11.438 1.00 94.06 96 PRO A N 1
ATOM 705 C CA . PRO A 1 96 ? -0.908 -5.632 11.235 1.00 94.06 96 PRO A CA 1
ATOM 706 C C . PRO A 1 96 ? -0.762 -5.238 9.762 1.00 94.06 96 PRO A C 1
ATOM 708 O O . PRO A 1 96 ? -0.470 -4.079 9.453 1.00 94.06 96 PRO A O 1
ATOM 711 N N . PHE A 1 97 ? -0.955 -6.203 8.857 1.00 96.19 97 PHE A N 1
ATOM 712 C CA . PHE A 1 97 ? -0.705 -6.050 7.431 1.00 96.19 97 PHE A CA 1
ATOM 713 C C . PHE A 1 97 ? -1.857 -6.580 6.579 1.00 96.19 97 PHE A C 1
ATOM 715 O O . PHE A 1 97 ? -2.502 -7.566 6.936 1.00 96.19 97 PHE A O 1
ATOM 722 N N . GLY A 1 98 ? -2.064 -5.943 5.430 1.00 95.62 98 GLY A N 1
ATOM 723 C CA . GLY A 1 98 ? -2.929 -6.406 4.352 1.00 95.62 98 GLY A CA 1
ATOM 724 C C . GLY A 1 98 ? -2.139 -6.821 3.109 1.00 95.62 98 GLY A C 1
ATOM 725 O O . GLY A 1 98 ? -0.953 -6.510 2.962 1.00 95.62 98 GLY A O 1
ATOM 726 N N . LEU A 1 99 ? -2.831 -7.512 2.202 1.00 95.81 99 LEU A N 1
ATOM 727 C CA . LEU A 1 99 ? -2.330 -7.893 0.885 1.00 95.81 99 LEU A CA 1
ATOM 728 C C . LEU A 1 99 ? -2.991 -7.019 -0.181 1.00 95.81 99 LEU A C 1
ATOM 730 O O . LEU A 1 99 ? -4.193 -7.137 -0.413 1.00 95.81 99 LEU A O 1
ATOM 734 N N . LEU A 1 100 ? -2.202 -6.188 -0.857 1.00 96.44 100 LEU A N 1
ATOM 735 C CA . LEU A 1 100 ? -2.649 -5.471 -2.048 1.00 96.44 100 LEU A CA 1
ATOM 736 C C . LEU A 1 100 ? -2.092 -6.160 -3.295 1.00 96.44 100 LEU A C 1
ATOM 738 O O . LEU A 1 100 ? -0.878 -6.322 -3.432 1.00 96.44 100 LEU A O 1
ATOM 742 N N . LYS A 1 101 ? -2.988 -6.550 -4.199 1.00 95.62 101 LYS A N 1
ATOM 743 C CA . LYS A 1 101 ? -2.647 -7.051 -5.530 1.00 95.62 101 LYS A CA 1
ATOM 744 C C . LYS A 1 101 ? -2.903 -5.972 -6.565 1.00 95.62 101 LYS A C 1
ATOM 746 O O . LYS A 1 101 ? -3.806 -5.153 -6.397 1.00 95.62 101 LYS A O 1
ATOM 751 N N . MET A 1 102 ? -2.091 -5.949 -7.611 1.00 94.56 102 MET A N 1
ATOM 752 C CA . MET A 1 102 ? -2.293 -5.056 -8.742 1.00 94.56 102 MET A CA 1
ATOM 753 C C . MET A 1 102 ? -1.995 -5.804 -10.033 1.00 94.56 102 MET A C 1
ATOM 755 O O . MET A 1 102 ? -0.914 -6.380 -10.180 1.00 94.56 102 MET A O 1
ATOM 759 N N . ASP A 1 103 ? -2.913 -5.728 -10.986 1.00 90.00 103 ASP A N 1
ATOM 760 C CA . ASP A 1 103 ? -2.610 -6.083 -12.365 1.00 90.00 103 ASP A CA 1
ATOM 761 C C . ASP A 1 103 ? -1.593 -5.089 -12.921 1.00 90.00 103 ASP A C 1
ATOM 763 O O . ASP A 1 103 ? -1.576 -3.915 -12.528 1.00 90.00 103 ASP A O 1
ATOM 767 N N . TYR A 1 104 ? -0.747 -5.527 -13.853 1.00 88.88 104 TYR A N 1
ATOM 768 C CA . TYR A 1 104 ? 0.130 -4.595 -14.548 1.00 88.88 104 TYR A CA 1
ATOM 769 C C . TYR A 1 104 ? 0.350 -4.936 -16.016 1.00 88.88 104 TYR A C 1
ATOM 771 O O . TYR A 1 104 ? 0.321 -6.090 -16.437 1.00 88.88 104 TYR A O 1
ATOM 779 N N . SER A 1 105 ? 0.656 -3.894 -16.782 1.00 86.19 105 SER A N 1
ATOM 780 C CA . SER A 1 105 ? 1.328 -4.003 -18.073 1.00 86.19 105 SER A CA 1
ATOM 781 C C . SER A 1 105 ? 2.593 -3.151 -18.061 1.00 86.19 105 SER A C 1
ATOM 783 O O . SER A 1 105 ? 2.707 -2.206 -17.281 1.00 86.19 105 SER A O 1
ATOM 785 N N . ALA A 1 106 ? 3.578 -3.504 -18.881 1.00 86.31 106 ALA A N 1
ATOM 786 C CA . ALA A 1 106 ? 4.855 -2.806 -18.932 1.00 86.31 106 ALA A CA 1
ATOM 787 C C . ALA A 1 106 ? 5.221 -2.477 -20.379 1.00 86.31 106 ALA A C 1
ATOM 789 O O . ALA A 1 106 ? 5.139 -3.330 -21.262 1.00 86.31 106 ALA A O 1
ATOM 790 N N . VAL A 1 107 ? 5.633 -1.233 -20.607 1.00 83.00 107 VAL A N 1
ATOM 791 C CA . VAL A 1 107 ? 6.037 -0.712 -21.912 1.00 83.00 107 VAL A CA 1
ATOM 792 C C . VAL A 1 107 ? 7.418 -0.091 -21.764 1.00 83.00 107 VAL A C 1
ATOM 794 O O . VAL A 1 107 ? 7.621 0.821 -20.960 1.00 83.00 107 VAL A O 1
ATOM 797 N N . SER A 1 108 ? 8.384 -0.608 -22.523 1.00 77.44 108 SER A N 1
ATOM 798 C CA . SER A 1 108 ? 9.721 -0.019 -22.576 1.00 77.44 108 SER A CA 1
ATOM 799 C C . SER A 1 108 ? 9.658 1.316 -23.301 1.00 77.44 108 SER A C 1
ATOM 801 O O . SER A 1 108 ? 9.033 1.419 -24.355 1.00 77.44 108 SER A O 1
ATOM 803 N N . THR A 1 109 ? 10.342 2.319 -22.767 1.00 73.81 109 THR A N 1
ATOM 804 C CA . THR A 1 109 ? 10.652 3.541 -23.507 1.00 73.81 109 THR A CA 1
ATOM 805 C C . THR A 1 109 ? 12.066 3.437 -24.075 1.00 73.81 109 THR A C 1
ATOM 807 O O . THR A 1 109 ? 12.891 2.673 -23.570 1.00 73.81 109 THR A O 1
ATOM 810 N N . GLU A 1 110 ? 12.370 4.216 -25.114 1.00 64.75 110 GLU A N 1
ATOM 811 C CA . GLU A 1 110 ? 13.700 4.264 -25.759 1.00 64.75 110 GLU A CA 1
ATOM 812 C C . GLU A 1 110 ? 14.820 4.700 -24.785 1.00 64.75 110 GLU A C 1
ATOM 814 O O . GLU A 1 110 ? 16.003 4.490 -25.013 1.00 64.75 110 GLU A O 1
ATOM 819 N N . SER A 1 111 ? 14.457 5.261 -23.633 1.00 72.31 111 SER A N 1
ATOM 820 C CA . SER A 1 111 ? 15.346 5.929 -22.679 1.00 72.31 111 SER A CA 1
ATOM 821 C C . SER A 1 111 ? 15.843 5.062 -21.507 1.00 72.31 111 SER A C 1
ATOM 823 O O . SER A 1 111 ? 16.254 5.595 -20.474 1.00 72.31 111 SER A O 1
ATOM 825 N N . GLY A 1 112 ? 15.822 3.728 -21.623 1.00 77.38 112 GLY A N 1
ATOM 826 C CA . GLY A 1 112 ? 16.292 2.829 -20.551 1.00 77.38 112 GLY A CA 1
ATOM 827 C C . GLY A 1 112 ? 15.398 2.836 -19.300 1.00 77.38 112 GLY A C 1
ATOM 828 O O . GLY A 1 112 ? 15.834 2.500 -18.189 1.00 77.38 112 GLY A O 1
ATOM 829 N N . ILE A 1 113 ? 14.149 3.253 -19.494 1.00 85.50 113 ILE A N 1
ATOM 830 C CA . ILE A 1 113 ? 13.080 3.297 -18.509 1.00 85.50 113 ILE A CA 1
ATOM 831 C C . ILE A 1 113 ? 11.956 2.389 -19.009 1.00 85.50 113 ILE A C 1
ATOM 833 O O . ILE A 1 113 ? 11.716 2.264 -20.208 1.00 85.50 113 ILE A O 1
ATOM 837 N N . ILE A 1 114 ? 11.268 1.737 -18.080 1.00 88.62 114 ILE A N 1
ATOM 838 C CA . ILE A 1 114 ? 10.080 0.947 -18.378 1.00 88.62 114 ILE A CA 1
ATOM 839 C C . ILE A 1 114 ? 8.926 1.552 -17.597 1.00 88.62 114 ILE A C 1
ATOM 841 O O . ILE A 1 114 ? 8.954 1.599 -16.363 1.00 88.62 114 ILE A O 1
ATOM 845 N N . ASN A 1 115 ? 7.924 2.026 -18.330 1.00 89.19 115 ASN A N 1
ATOM 846 C CA . ASN A 1 115 ? 6.673 2.484 -17.751 1.00 89.19 115 ASN A CA 1
ATOM 847 C C . ASN A 1 115 ? 5.824 1.262 -17.431 1.00 89.19 115 ASN A C 1
ATOM 849 O O . ASN A 1 115 ? 5.579 0.421 -18.296 1.00 89.19 115 ASN A O 1
ATOM 853 N N . VAL A 1 116 ? 5.383 1.164 -16.186 1.00 89.44 116 VAL A N 1
ATOM 854 C CA . VAL A 1 116 ? 4.518 0.096 -15.706 1.00 89.44 116 VAL A CA 1
ATOM 855 C C . VAL A 1 116 ? 3.169 0.722 -15.396 1.00 89.44 116 VAL A C 1
ATOM 857 O O . VAL A 1 116 ? 3.070 1.621 -14.568 1.00 89.44 116 VAL A O 1
ATOM 860 N N . PHE A 1 117 ? 2.129 0.248 -16.065 1.00 90.31 117 PHE A N 1
ATOM 861 C CA . PHE A 1 117 ? 0.758 0.660 -15.815 1.00 90.31 117 PHE A CA 1
ATOM 862 C C . PHE A 1 117 ? 0.147 -0.331 -14.840 1.00 90.31 117 PHE A C 1
ATOM 864 O O . PHE A 1 117 ? -0.149 -1.460 -15.229 1.00 90.31 117 PHE A O 1
ATOM 871 N N . ALA A 1 118 ? 0.008 0.079 -13.582 1.00 91.06 118 ALA A N 1
ATOM 872 C CA . A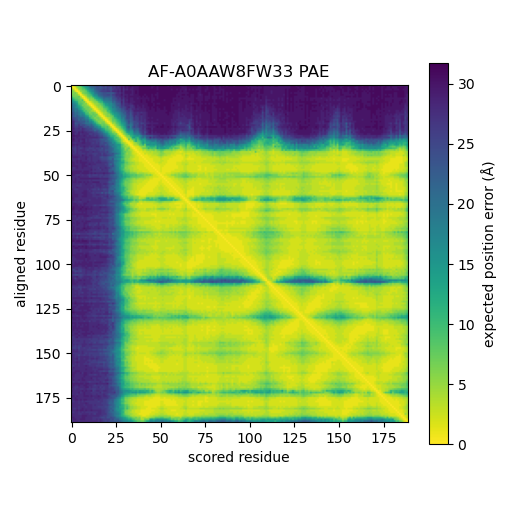LA A 1 118 ? -0.561 -0.754 -12.530 1.00 91.06 118 ALA A CA 1
ATOM 873 C C . ALA A 1 118 ? -2.037 -0.408 -12.296 1.00 91.06 118 ALA A C 1
ATOM 875 O O . ALA A 1 118 ? -2.413 0.764 -12.288 1.00 91.06 118 ALA A O 1
ATOM 876 N N . THR A 1 119 ? -2.859 -1.429 -12.069 1.00 93.44 119 THR A N 1
ATOM 877 C CA . THR A 1 119 ? -4.272 -1.286 -11.706 1.00 93.44 119 THR A CA 1
ATOM 878 C C . THR A 1 119 ? -4.516 -2.021 -10.392 1.00 93.44 119 THR A C 1
ATOM 880 O O . THR A 1 119 ? -4.469 -3.250 -10.377 1.00 93.44 119 THR A O 1
ATOM 883 N N . PRO A 1 120 ? -4.725 -1.305 -9.274 1.00 96.25 120 PRO A N 1
ATOM 884 C CA . PRO A 1 120 ? -4.920 -1.938 -7.982 1.00 96.25 120 PRO A CA 1
ATOM 885 C C . PRO A 1 120 ? -6.247 -2.680 -7.895 1.00 96.25 120 PRO A C 1
ATOM 887 O O . PRO A 1 120 ? -7.298 -2.144 -8.248 1.00 96.25 120 PRO A O 1
ATOM 890 N N . GLU A 1 121 ? -6.202 -3.885 -7.342 1.00 95.75 121 GLU A N 1
ATOM 891 C CA . GLU A 1 121 ? -7.395 -4.565 -6.867 1.00 95.75 121 GLU A CA 1
ATOM 892 C C . GLU A 1 121 ? -7.849 -3.982 -5.522 1.00 95.75 121 GLU A C 1
ATOM 894 O O . GLU A 1 121 ? -7.099 -3.328 -4.791 1.00 95.75 121 GLU A O 1
ATOM 899 N N . GLN A 1 122 ? -9.101 -4.255 -5.163 1.00 95.50 122 GLN A N 1
ATOM 900 C CA . GLN A 1 122 ? -9.600 -3.936 -3.834 1.00 95.50 122 GLN A CA 1
ATOM 901 C C . GLN A 1 122 ? -8.916 -4.828 -2.789 1.00 95.50 122 GLN A C 1
ATOM 903 O O . GLN A 1 122 ? -9.029 -6.053 -2.840 1.00 95.50 122 GLN A O 1
ATOM 908 N N . MET A 1 123 ? -8.267 -4.217 -1.798 1.00 97.12 123 MET A N 1
ATOM 909 C CA . MET A 1 123 ? -7.733 -4.951 -0.652 1.00 97.12 123 MET A CA 1
ATOM 910 C C . MET A 1 123 ? -8.876 -5.320 0.288 1.00 97.12 123 MET A C 1
ATOM 912 O O . MET A 1 123 ? -9.672 -4.457 0.667 1.00 97.12 123 MET A O 1
ATOM 916 N N . LYS A 1 124 ? -8.930 -6.591 0.688 1.00 96.81 124 LYS A N 1
ATOM 917 C CA . LYS A 1 124 ? -9.950 -7.126 1.593 1.00 96.81 124 LYS A CA 1
ATOM 918 C C . LYS A 1 124 ? -9.285 -7.789 2.782 1.00 96.81 124 LYS A C 1
ATOM 920 O O . LYS A 1 124 ? -8.345 -8.563 2.606 1.00 96.81 124 LYS A O 1
ATOM 925 N N . PHE A 1 125 ? -9.767 -7.490 3.976 1.00 95.81 125 PHE A N 1
ATOM 926 C CA . PHE A 1 125 ? -9.305 -8.127 5.201 1.00 95.81 125 PHE A CA 1
ATOM 927 C C . PHE A 1 125 ? -10.386 -8.062 6.272 1.00 95.81 125 PHE A C 1
ATOM 929 O O . PHE A 1 125 ? -11.292 -7.231 6.212 1.00 95.81 125 PHE A O 1
ATOM 936 N N . ASP A 1 126 ? -10.257 -8.925 7.269 1.00 94.88 126 ASP A N 1
ATOM 937 C CA . ASP A 1 126 ? -11.188 -8.985 8.382 1.00 94.88 126 ASP A CA 1
ATOM 938 C C . ASP A 1 126 ? -10.542 -8.428 9.652 1.00 94.88 126 ASP A C 1
ATOM 940 O O . ASP A 1 126 ? -9.359 -8.654 9.935 1.00 94.88 126 ASP A O 1
ATOM 944 N N . VAL A 1 127 ? -11.340 -7.706 10.435 1.00 93.44 127 VAL A N 1
ATOM 945 C CA . VAL A 1 127 ? -10.958 -7.220 11.765 1.00 93.44 127 VAL A CA 1
ATOM 946 C C . VAL A 1 127 ? -11.949 -7.712 12.807 1.00 93.44 127 VAL A C 1
ATOM 948 O O . VAL A 1 127 ? -13.132 -7.894 12.523 1.00 93.44 127 VAL A O 1
ATOM 951 N N . LEU A 1 128 ? -11.464 -7.938 14.026 1.00 89.50 128 LEU A N 1
ATOM 952 C CA . LEU A 1 128 ? -12.304 -8.296 15.164 1.00 89.50 128 LEU A CA 1
ATOM 953 C C . LEU A 1 128 ? -12.586 -7.050 16.005 1.00 89.50 128 LEU A C 1
ATOM 955 O O . LEU A 1 128 ? -11.650 -6.421 16.495 1.00 89.50 128 LEU A O 1
ATOM 959 N N . GLU A 1 129 ? -13.864 -6.749 16.213 1.00 87.44 129 GLU A N 1
ATOM 960 C CA . GLU A 1 129 ? -14.355 -5.670 17.078 1.00 87.44 129 GLU A CA 1
ATOM 961 C C . GLU A 1 129 ? -15.474 -6.237 17.957 1.00 87.44 129 GLU A C 1
ATOM 963 O O . GLU A 1 129 ? -16.413 -6.849 17.446 1.00 87.44 129 GLU A O 1
ATOM 968 N N . ASP A 1 130 ? -15.343 -6.120 19.280 1.00 85.00 130 ASP A N 1
ATOM 969 C CA . ASP A 1 130 ? -16.282 -6.703 20.255 1.00 85.00 130 ASP A CA 1
ATOM 970 C C . ASP A 1 130 ? -16.616 -8.192 20.021 1.00 85.00 130 ASP A C 1
ATOM 972 O O . ASP A 1 130 ? -17.752 -8.642 20.180 1.00 85.00 130 ASP A O 1
ATOM 976 N N . GLY A 1 131 ? -15.626 -8.981 19.591 1.00 83.00 131 GLY A N 1
ATOM 977 C CA . GLY A 1 131 ? -15.807 -10.408 19.296 1.00 83.00 131 GLY A CA 1
ATOM 978 C C . GLY A 1 131 ? -16.599 -10.701 18.016 1.00 83.00 131 GLY A C 1
ATOM 979 O O . GLY A 1 131 ? -16.871 -11.866 17.729 1.00 83.00 131 GLY A O 1
ATOM 980 N N . LYS A 1 132 ? -16.941 -9.676 17.228 1.00 89.62 132 LYS A N 1
ATOM 981 C CA . LYS A 1 132 ? -17.553 -9.808 15.904 1.00 89.62 132 LYS A CA 1
ATOM 982 C C . LYS A 1 132 ? -16.512 -9.567 14.819 1.00 89.62 132 LYS A C 1
ATOM 984 O O . LYS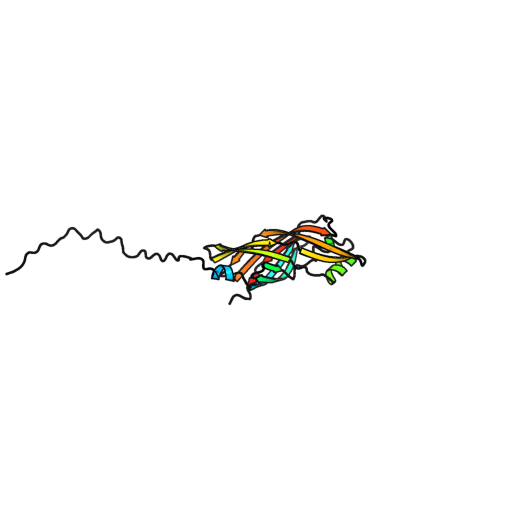 A 1 132 ? -15.720 -8.630 14.900 1.00 89.62 132 LYS A O 1
ATOM 989 N N . THR A 1 133 ? -16.544 -10.399 13.788 1.00 93.38 133 THR A N 1
ATOM 990 C CA . THR A 1 133 ? -15.764 -10.183 12.569 1.00 93.38 133 THR A CA 1
ATOM 991 C C . THR A 1 133 ? -16.445 -9.118 11.721 1.00 93.38 133 THR A C 1
ATOM 993 O O . THR A 1 133 ? -17.625 -9.257 11.404 1.00 93.38 133 THR A O 1
ATOM 996 N N . LYS A 1 134 ? -15.699 -8.076 11.352 1.00 93.75 134 LYS A N 1
ATOM 997 C CA . LYS A 1 134 ? -16.111 -7.055 10.389 1.00 93.75 134 LYS A CA 1
ATOM 998 C C . LYS A 1 134 ? -15.263 -7.169 9.133 1.00 93.75 134 LYS A C 1
ATOM 1000 O O . LYS A 1 134 ? -14.037 -7.263 9.225 1.00 93.75 134 LYS A O 1
ATOM 1005 N N . ASN A 1 135 ? -15.911 -7.126 7.975 1.00 96.25 135 ASN A N 1
ATOM 1006 C CA . ASN A 1 135 ? -15.230 -7.179 6.692 1.00 96.25 135 ASN A CA 1
ATOM 1007 C C . ASN A 1 135 ? -14.844 -5.769 6.247 1.00 96.25 135 ASN A C 1
ATOM 1009 O O . ASN A 1 135 ? -15.705 -4.901 6.089 1.00 96.25 135 ASN A O 1
ATOM 1013 N N . VAL A 1 136 ? -13.552 -5.547 6.032 1.00 97.00 136 VAL A N 1
ATOM 1014 C CA . VAL A 1 136 ? -13.007 -4.266 5.591 1.00 97.00 136 VAL A CA 1
ATOM 1015 C C . VAL A 1 136 ? -12.563 -4.377 4.143 1.00 97.00 136 VAL A C 1
ATOM 1017 O O . VAL A 1 136 ? -11.771 -5.248 3.784 1.00 97.00 136 VAL A O 1
ATOM 1020 N N . ASN A 1 137 ? -13.040 -3.448 3.318 1.00 97.12 137 ASN A N 1
ATOM 1021 C CA . ASN A 1 137 ? -12.636 -3.329 1.924 1.00 97.12 137 ASN A CA 1
ATOM 1022 C C . ASN A 1 137 ? -12.052 -1.943 1.659 1.00 97.12 137 ASN A C 1
ATOM 1024 O O . ASN A 1 137 ? -12.668 -0.932 2.010 1.00 97.12 137 ASN A O 1
ATOM 1028 N N . VAL A 1 138 ? -10.891 -1.904 1.007 1.00 97.31 138 VAL A N 1
ATOM 1029 C CA . VAL A 1 138 ? -10.157 -0.675 0.693 1.00 97.31 138 VAL A CA 1
ATOM 1030 C C . VAL A 1 138 ? -9.903 -0.604 -0.806 1.00 97.31 138 VAL A C 1
ATOM 1032 O O . VAL A 1 138 ? -9.256 -1.479 -1.380 1.00 97.31 138 VAL A O 1
ATOM 1035 N N . SER A 1 139 ? -10.429 0.441 -1.434 1.00 96.44 139 SER A N 1
ATOM 1036 C CA . SER A 1 139 ? -10.188 0.758 -2.840 1.00 96.44 139 SER A CA 1
ATOM 1037 C C . SER A 1 139 ? -8.986 1.687 -2.969 1.00 96.44 139 SER A C 1
ATOM 1039 O O . SER A 1 139 ? -8.793 2.574 -2.133 1.00 96.44 139 SER A O 1
ATOM 1041 N N . PHE A 1 140 ? -8.202 1.502 -4.030 1.00 96.75 140 PHE A N 1
ATOM 1042 C CA . PHE A 1 140 ? -6.990 2.273 -4.283 1.00 96.75 140 PHE A CA 1
ATOM 1043 C C . PHE A 1 140 ? -6.981 2.861 -5.690 1.00 96.75 140 PHE A C 1
ATOM 1045 O O . PHE A 1 140 ? -7.495 2.252 -6.622 1.00 96.75 140 PHE A O 1
ATOM 1052 N N . ASN A 1 141 ? -6.316 4.004 -5.841 1.00 95.69 141 ASN A N 1
ATOM 1053 C CA . ASN A 1 141 ? -5.917 4.564 -7.130 1.00 95.69 141 ASN A CA 1
ATOM 1054 C C . ASN A 1 141 ? -4.396 4.707 -7.183 1.00 95.69 141 ASN A C 1
ATOM 1056 O O . ASN A 1 141 ? -3.761 5.004 -6.173 1.00 95.69 141 ASN A O 1
ATOM 1060 N N . VAL A 1 142 ? -3.809 4.558 -8.369 1.00 96.19 142 VAL A N 1
ATOM 1061 C CA . VAL A 1 142 ? -2.395 4.881 -8.599 1.00 96.19 142 VAL A CA 1
ATOM 1062 C C . VAL A 1 142 ? -2.269 6.385 -8.830 1.00 96.19 142 VAL A C 1
ATOM 1064 O O . VAL A 1 142 ? -2.780 6.902 -9.822 1.00 96.19 142 VAL A O 1
ATOM 1067 N N . THR A 1 143 ? -1.595 7.091 -7.922 1.00 96.44 143 THR A N 1
ATOM 1068 C CA . THR A 1 143 ? -1.342 8.542 -8.026 1.00 96.44 143 THR A CA 1
ATOM 1069 C C . THR A 1 143 ? -0.004 8.846 -8.693 1.00 96.44 143 THR A C 1
ATOM 1071 O O . THR A 1 143 ? 0.164 9.910 -9.284 1.00 96.44 143 THR A O 1
ATOM 1074 N N . SER A 1 144 ? 0.935 7.898 -8.652 1.00 95.81 144 SER A N 1
ATOM 1075 C CA . SER A 1 144 ? 2.190 7.944 -9.399 1.00 95.81 144 SER A CA 1
ATOM 1076 C C . SER A 1 144 ? 2.442 6.581 -10.029 1.00 95.81 144 SER A C 1
ATOM 1078 O O . SER A 1 144 ? 2.661 5.599 -9.313 1.00 95.81 144 SER A O 1
ATOM 1080 N N . GLN A 1 145 ? 2.365 6.522 -11.362 1.00 91.06 145 GLN A N 1
ATOM 1081 C CA . GLN A 1 145 ? 2.540 5.281 -12.118 1.00 91.06 145 GLN A CA 1
ATOM 1082 C C . GLN A 1 145 ? 3.927 4.680 -11.867 1.00 91.06 145 GLN A C 1
ATOM 1084 O O . GLN A 1 145 ? 4.904 5.433 -11.803 1.00 91.06 145 GLN A O 1
ATOM 1089 N N . PRO A 1 146 ? 4.041 3.348 -11.723 1.00 92.06 146 PRO A N 1
ATOM 1090 C CA . PRO A 1 146 ? 5.338 2.743 -11.518 1.00 92.06 146 PRO A CA 1
ATOM 1091 C C . PRO A 1 146 ? 6.293 2.934 -12.694 1.00 92.06 146 PRO A C 1
ATOM 1093 O O . PRO A 1 146 ? 5.986 2.662 -13.852 1.00 92.06 146 PRO A O 1
ATOM 1096 N N . VAL A 1 147 ? 7.496 3.398 -12.364 1.00 91.06 147 VAL A N 1
ATOM 1097 C CA . VAL A 1 147 ? 8.574 3.634 -13.326 1.00 91.06 147 VAL A CA 1
ATOM 1098 C C . VAL A 1 147 ? 9.785 2.816 -12.909 1.00 91.06 147 VAL A C 1
ATOM 1100 O O . VAL A 1 147 ? 10.362 3.055 -11.843 1.00 91.06 147 VAL A O 1
ATOM 1103 N N . TYR A 1 148 ? 10.169 1.851 -13.744 1.00 92.56 148 TYR A N 1
ATOM 1104 C CA . TYR A 1 148 ? 11.344 1.016 -13.524 1.00 92.56 148 TYR A CA 1
ATOM 1105 C C . TYR A 1 148 ? 12.552 1.563 -14.289 1.00 92.56 148 TYR A C 1
ATOM 1107 O O . TYR A 1 148 ? 12.504 1.782 -15.497 1.00 92.56 148 TYR A O 1
ATOM 1115 N N . SER A 1 149 ? 13.660 1.766 -13.581 1.00 91.25 149 SER A N 1
ATOM 1116 C CA . SER A 1 149 ? 14.941 2.160 -14.165 1.00 91.25 149 SER A CA 1
ATOM 1117 C C . SER A 1 149 ? 15.803 0.925 -14.403 1.00 91.25 149 SER A C 1
ATOM 1119 O O . SER A 1 149 ? 16.205 0.270 -13.441 1.00 91.25 149 SER A O 1
ATOM 1121 N N . ILE A 1 150 ? 16.152 0.647 -15.664 1.00 87.81 150 ILE A N 1
ATOM 1122 C CA . ILE A 1 150 ? 16.989 -0.510 -16.026 1.00 87.81 150 ILE A CA 1
ATOM 1123 C C . ILE A 1 150 ? 18.397 -0.369 -15.431 1.00 87.81 150 ILE A C 1
ATOM 1125 O O . ILE A 1 150 ? 18.938 -1.319 -14.870 1.00 87.81 150 ILE A O 1
ATOM 1129 N N . SER A 1 151 ? 18.980 0.833 -15.490 1.00 87.75 151 SER A N 1
ATOM 1130 C CA . SER A 1 151 ? 20.340 1.090 -14.995 1.00 87.75 151 SER A CA 1
ATOM 1131 C C . SER A 1 151 ? 20.448 1.001 -13.474 1.00 87.75 151 SER A C 1
ATOM 1133 O O . SER A 1 151 ? 21.404 0.433 -12.950 1.00 87.75 151 SER A O 1
ATOM 1135 N N . LYS A 1 152 ? 19.463 1.546 -12.749 1.00 90.75 152 LYS A N 1
ATOM 1136 C CA . LYS A 1 152 ? 19.447 1.528 -11.279 1.00 90.75 152 LYS A CA 1
ATOM 1137 C C . LYS A 1 152 ? 18.832 0.251 -10.712 1.00 90.75 152 LYS A C 1
ATOM 1139 O O . LYS A 1 152 ? 19.013 -0.020 -9.526 1.00 90.75 152 LYS A O 1
ATOM 1144 N N . LYS A 1 153 ? 18.122 -0.524 -11.539 1.00 92.81 153 LYS A N 1
ATOM 1145 C CA . LYS A 1 153 ? 17.331 -1.695 -11.141 1.00 92.81 153 LYS A CA 1
ATOM 1146 C C . LYS A 1 153 ? 16.343 -1.345 -10.020 1.00 92.81 153 LYS A C 1
ATOM 1148 O O . LYS A 1 153 ? 16.170 -2.116 -9.079 1.00 92.81 153 LYS A O 1
ATOM 1153 N N . THR A 1 154 ? 15.727 -0.164 -10.086 1.00 94.75 154 THR A N 1
ATOM 1154 C CA . THR A 1 154 ? 14.783 0.333 -9.070 1.00 94.75 154 THR A CA 1
ATOM 1155 C C . THR A 1 154 ? 13.432 0.687 -9.667 1.00 94.75 154 THR A C 1
ATOM 1157 O O . THR A 1 154 ? 13.351 1.092 -10.823 1.00 94.75 154 THR A O 1
ATOM 1160 N N . ILE A 1 155 ? 12.380 0.571 -8.858 1.00 95.31 155 ILE A N 1
ATOM 1161 C CA . ILE A 1 155 ? 11.027 1.032 -9.164 1.00 95.31 155 ILE A CA 1
ATOM 1162 C C . ILE A 1 155 ? 10.540 1.991 -8.074 1.00 95.31 155 ILE A C 1
ATOM 1164 O O . ILE A 1 155 ? 10.903 1.860 -6.902 1.00 95.31 155 ILE A O 1
ATOM 1168 N N . ASN A 1 156 ? 9.743 2.978 -8.469 1.00 95.06 156 ASN A N 1
ATOM 1169 C CA . ASN A 1 156 ? 9.071 3.908 -7.562 1.00 95.06 156 ASN A CA 1
ATOM 1170 C C . ASN A 1 156 ? 7.635 4.080 -8.036 1.00 95.06 156 ASN A C 1
ATOM 1172 O O . ASN A 1 156 ? 7.415 4.122 -9.245 1.00 95.06 156 ASN A O 1
ATOM 1176 N N . PHE A 1 157 ? 6.695 4.193 -7.106 1.00 97.19 157 PHE A N 1
ATOM 1177 C CA . PHE A 1 157 ? 5.285 4.434 -7.405 1.00 97.19 157 PHE A CA 1
ATOM 1178 C C . PHE A 1 157 ? 4.543 4.904 -6.162 1.00 97.19 157 PHE A C 1
ATOM 1180 O O . PHE A 1 157 ? 5.074 4.876 -5.049 1.00 97.19 157 PHE A O 1
ATOM 1187 N N . GLU A 1 158 ? 3.307 5.338 -6.355 1.00 97.88 158 GLU A N 1
ATOM 1188 C CA . GLU A 1 158 ? 2.433 5.736 -5.263 1.00 97.88 158 GLU A CA 1
ATOM 1189 C C . GLU A 1 158 ? 1.012 5.256 -5.529 1.00 97.88 158 GLU A C 1
ATOM 1191 O O . GLU A 1 158 ? 0.475 5.442 -6.626 1.00 97.88 158 GLU A O 1
ATOM 1196 N N . VAL A 1 159 ? 0.416 4.646 -4.506 1.00 97.62 159 VAL A N 1
ATOM 1197 C CA . VAL A 1 159 ? -1.010 4.328 -4.470 1.00 97.62 159 VAL A CA 1
ATOM 1198 C C . VAL A 1 159 ? -1.674 5.088 -3.334 1.00 97.62 159 VAL A C 1
ATOM 1200 O O . VAL A 1 159 ? -1.079 5.316 -2.283 1.00 97.62 159 VAL A O 1
ATOM 1203 N N . GLN A 1 160 ? -2.922 5.474 -3.539 1.00 97.31 160 GLN A N 1
ATOM 1204 C CA . GLN A 1 160 ? -3.733 6.195 -2.572 1.00 97.31 160 GLN A CA 1
ATOM 1205 C C . GLN A 1 160 ? -4.972 5.369 -2.252 1.00 97.31 160 GLN A C 1
ATOM 1207 O O . GLN A 1 160 ? -5.691 4.973 -3.168 1.00 97.31 160 GLN A O 1
ATOM 1212 N N . ALA A 1 161 ? -5.242 5.137 -0.968 1.00 96.69 161 ALA A N 1
ATOM 1213 C CA . ALA A 1 161 ? -6.522 4.593 -0.532 1.00 96.69 161 ALA A CA 1
ATOM 1214 C C . ALA A 1 161 ? -7.607 5.661 -0.734 1.00 96.69 161 ALA A C 1
ATOM 1216 O O . ALA A 1 161 ? -7.546 6.737 -0.137 1.00 96.69 161 ALA A O 1
ATOM 1217 N N . THR A 1 162 ? -8.577 5.374 -1.599 1.00 92.25 162 THR A N 1
ATOM 1218 C CA . THR A 1 162 ? -9.612 6.329 -2.026 1.00 92.25 162 THR A CA 1
ATOM 1219 C C . THR A 1 162 ? -10.944 6.109 -1.332 1.00 92.25 162 THR A C 1
ATOM 1221 O O . THR A 1 162 ? -11.699 7.058 -1.134 1.00 92.25 162 THR A O 1
ATOM 1224 N N . GLN A 1 163 ? -11.232 4.870 -0.936 1.00 94.31 163 GLN A N 1
ATOM 1225 C CA . GLN A 1 163 ? -12.456 4.522 -0.231 1.00 94.31 163 GLN A CA 1
ATOM 1226 C C . GLN A 1 163 ? -12.197 3.359 0.719 1.00 94.31 163 GLN A C 1
ATOM 1228 O O . GLN A 1 163 ? -11.642 2.338 0.319 1.00 94.31 163 GLN A O 1
ATOM 1233 N N . ILE A 1 164 ? -12.653 3.498 1.960 1.00 95.88 164 ILE A N 1
ATOM 1234 C CA . ILE A 1 164 ? -12.655 2.432 2.961 1.00 95.88 164 ILE A CA 1
ATOM 1235 C C . ILE A 1 164 ? -14.113 2.116 3.286 1.00 95.88 164 ILE A C 1
ATOM 1237 O O . ILE A 1 164 ? -14.933 3.019 3.456 1.00 95.88 164 ILE A O 1
ATOM 1241 N N . SER A 1 165 ? -14.458 0.835 3.360 1.00 95.62 165 SER A N 1
ATOM 1242 C CA . SER A 1 165 ? -15.790 0.391 3.766 1.00 95.62 165 SER A CA 1
ATOM 1243 C C . SER A 1 165 ? -15.721 -0.759 4.756 1.00 95.62 165 SER A C 1
ATOM 1245 O O . SER A 1 165 ? -14.799 -1.569 4.701 1.00 95.62 165 SER A O 1
ATOM 1247 N N . VAL A 1 166 ? -16.706 -0.807 5.647 1.00 95.62 166 VAL A N 1
ATOM 1248 C CA . VAL A 1 166 ? -16.865 -1.828 6.684 1.00 95.62 166 VAL A CA 1
ATOM 1249 C C . VAL A 1 166 ? -18.250 -2.433 6.536 1.00 95.62 166 VAL A C 1
ATOM 1251 O O . VAL A 1 166 ? -19.242 -1.702 6.565 1.00 95.62 166 VAL A O 1
ATOM 1254 N N . ASP A 1 167 ? -18.324 -3.745 6.319 1.00 94.00 167 ASP A N 1
ATOM 1255 C CA . ASP A 1 167 ? -19.574 -4.478 6.074 1.00 94.00 167 ASP A CA 1
ATOM 1256 C C . ASP A 1 167 ? -20.440 -3.806 4.984 1.00 94.00 167 ASP A C 1
ATOM 1258 O O . AS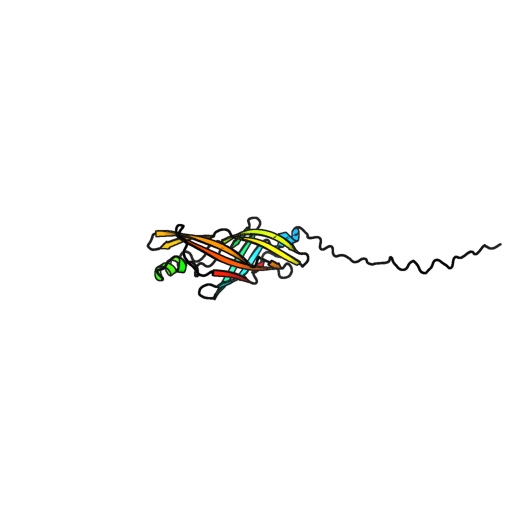P A 1 167 ? -21.656 -3.647 5.108 1.00 94.00 167 ASP A O 1
ATOM 1262 N N . GLY A 1 168 ? -19.779 -3.323 3.924 1.00 91.94 168 GLY A N 1
ATOM 1263 C CA . GLY A 1 168 ? -20.401 -2.624 2.793 1.00 91.94 168 GLY A CA 1
ATOM 1264 C C . GLY A 1 168 ? -20.750 -1.149 3.032 1.00 91.94 168 GLY A C 1
ATOM 1265 O O . GLY A 1 168 ? -21.184 -0.472 2.102 1.00 91.94 168 GLY A O 1
ATOM 1266 N N . LYS A 1 169 ? -20.541 -0.609 4.239 1.00 94.38 169 LYS A N 1
ATOM 1267 C CA . LYS A 1 169 ? -20.789 0.806 4.554 1.00 94.38 169 LYS A CA 1
ATOM 1268 C C . LYS A 1 169 ? -19.513 1.623 4.417 1.00 94.38 169 LYS A C 1
ATOM 1270 O O . LYS A 1 169 ? -18.509 1.312 5.051 1.00 94.38 169 LYS A O 1
ATOM 1275 N N . VAL A 1 170 ? -19.554 2.680 3.610 1.00 94.06 170 VAL A N 1
ATOM 1276 C CA . VAL A 1 170 ? -18.411 3.586 3.423 1.00 94.06 170 VAL A CA 1
ATOM 1277 C C . VAL A 1 170 ? -18.115 4.337 4.719 1.00 94.06 170 VAL A C 1
ATOM 1279 O O . VAL A 1 170 ? -19.011 4.907 5.341 1.00 94.06 170 VAL A O 1
ATOM 1282 N N . VAL A 1 171 ? -16.842 4.351 5.104 1.00 91.12 171 VAL A N 1
ATOM 1283 C CA . VAL A 1 171 ? -16.321 5.138 6.219 1.00 91.12 171 VAL A CA 1
ATOM 1284 C C . VAL A 1 171 ? -15.644 6.372 5.640 1.00 91.12 171 VAL A C 1
ATOM 1286 O O . VAL A 1 171 ? -14.775 6.26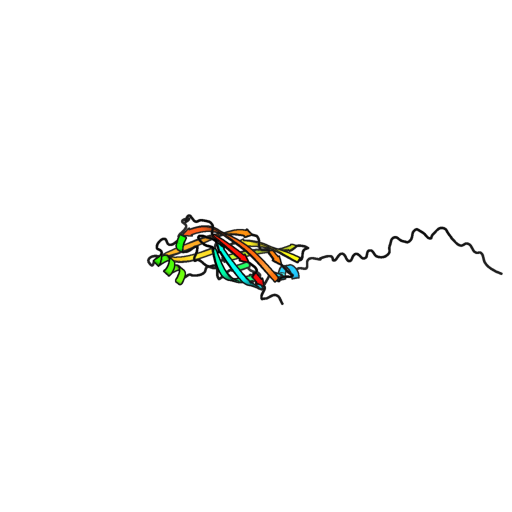2 4.778 1.00 91.12 171 VAL A O 1
ATOM 1289 N N . ALA A 1 172 ? -16.044 7.553 6.109 1.00 79.19 172 ALA A N 1
ATOM 1290 C CA . ALA A 1 172 ? -15.375 8.787 5.726 1.00 79.19 172 ALA A CA 1
ATOM 1291 C C . ALA A 1 172 ? -13.939 8.793 6.266 1.00 79.19 172 ALA A C 1
ATOM 1293 O O . ALA A 1 172 ? -13.713 8.580 7.460 1.00 79.19 172 ALA A O 1
ATOM 1294 N N . SER A 1 173 ? -12.981 9.064 5.387 1.00 81.62 173 SER A N 1
ATOM 1295 C CA . SER A 1 173 ? -11.567 9.145 5.728 1.00 81.62 173 SER A CA 1
ATOM 1296 C C . SER A 1 173 ? -10.865 10.174 4.859 1.00 81.62 173 SER A C 1
ATOM 1298 O O . SER A 1 173 ? -11.180 10.315 3.676 1.00 81.62 173 SER A O 1
ATOM 1300 N N . SER A 1 174 ? -9.868 10.849 5.425 1.00 86.06 174 SER A N 1
ATOM 1301 C CA . SER A 1 174 ? -8.871 11.539 4.611 1.00 86.06 174 SER A CA 1
ATOM 1302 C C . SER A 1 174 ? -8.116 10.521 3.745 1.00 86.06 174 SER A C 1
ATOM 1304 O O . SER A 1 174 ? -7.966 9.370 4.168 1.00 86.06 174 SER A O 1
ATOM 1306 N N . PRO A 1 175 ? -7.628 10.911 2.556 1.00 89.19 175 PRO A N 1
ATOM 1307 C CA . PRO A 1 175 ? -6.834 10.014 1.730 1.00 89.19 175 PRO A CA 1
ATOM 1308 C C . PRO A 1 175 ? -5.568 9.552 2.457 1.00 89.19 175 PRO A C 1
ATOM 1310 O O . PRO A 1 175 ? -4.910 10.349 3.127 1.00 89.19 175 PRO A O 1
ATOM 1313 N N . ILE A 1 176 ? -5.214 8.277 2.291 1.00 95.94 176 ILE A N 1
ATOM 1314 C CA . ILE A 1 176 ? -3.966 7.706 2.813 1.00 95.94 176 ILE A CA 1
ATOM 1315 C C . ILE A 1 176 ? -3.070 7.378 1.626 1.00 95.94 176 ILE A C 1
ATOM 1317 O O . ILE A 1 176 ? -3.464 6.618 0.739 1.00 95.94 176 ILE A O 1
ATOM 1321 N N . HIS A 1 177 ? -1.873 7.949 1.609 1.00 97.44 177 HIS A N 1
ATOM 1322 C CA . HIS A 1 177 ? -0.892 7.755 0.546 1.00 97.44 177 HIS A CA 1
ATOM 1323 C C . HIS A 1 177 ? 0.126 6.690 0.943 1.00 97.44 177 HIS A C 1
ATOM 1325 O O . HIS A 1 177 ? 0.665 6.731 2.046 1.00 97.44 177 HIS A O 1
ATOM 1331 N N . PHE A 1 178 ? 0.425 5.778 0.024 1.00 97.81 178 PHE A N 1
ATOM 1332 C CA . PHE A 1 178 ? 1.418 4.716 0.156 1.00 97.81 178 PHE A CA 1
ATOM 1333 C C . PHE A 1 178 ? 2.452 4.892 -0.954 1.00 97.81 178 PHE A C 1
ATOM 1335 O O . PHE A 1 178 ? 2.241 4.491 -2.101 1.00 97.81 178 PHE A O 1
ATOM 1342 N N . LYS A 1 179 ? 3.569 5.534 -0.614 1.00 98.06 179 LYS A N 1
ATOM 1343 C CA . LYS A 1 179 ? 4.626 5.896 -1.557 1.00 98.06 179 LYS A CA 1
ATOM 1344 C C . LYS A 1 179 ? 5.820 4.960 -1.432 1.00 98.06 179 LYS A C 1
ATOM 1346 O O . LYS A 1 179 ? 6.531 4.971 -0.428 1.00 98.06 179 LYS A O 1
ATOM 1351 N N . PHE A 1 180 ? 6.066 4.204 -2.490 1.00 97.50 180 PHE A N 1
ATOM 1352 C CA . PHE A 1 180 ? 7.156 3.247 -2.617 1.00 97.50 180 PHE A CA 1
ATOM 1353 C C . PHE A 1 180 ? 8.363 3.932 -3.249 1.00 97.50 180 PHE A C 1
ATOM 1355 O O . PHE A 1 180 ? 8.302 4.422 -4.380 1.00 97.50 180 PHE A O 1
ATOM 1362 N N . VAL A 1 181 ? 9.466 3.987 -2.506 1.00 95.69 181 VAL A N 1
ATOM 1363 C CA . VAL A 1 181 ? 10.658 4.760 -2.858 1.00 95.69 181 VAL A CA 1
ATOM 1364 C C . VAL A 1 181 ? 11.880 3.850 -2.886 1.00 95.69 181 VAL A C 1
ATOM 1366 O O . VAL A 1 181 ? 12.092 3.026 -1.998 1.00 95.69 181 VAL A O 1
ATOM 1369 N N . GLN A 1 182 ? 12.691 4.012 -3.931 1.00 93.19 182 GLN A N 1
ATOM 1370 C CA . GLN A 1 182 ? 13.950 3.304 -4.165 1.00 93.19 182 GLN A CA 1
ATOM 1371 C C . GLN A 1 182 ? 13.830 1.781 -4.010 1.00 93.19 182 GLN A C 1
ATOM 1373 O O . GLN A 1 182 ? 14.737 1.125 -3.502 1.00 93.19 182 GLN A O 1
ATOM 1378 N N . CYS A 1 183 ? 12.721 1.199 -4.470 1.00 96.62 183 CYS A N 1
ATOM 1379 C CA . CYS A 1 183 ? 12.504 -0.237 -4.363 1.00 96.62 183 CYS A CA 1
ATOM 1380 C C . CYS A 1 183 ? 13.404 -0.957 -5.367 1.00 96.62 183 CYS A C 1
ATOM 1382 O O . CYS A 1 183 ? 13.183 -0.883 -6.574 1.00 96.62 183 CYS A O 1
ATOM 1384 N N . LYS A 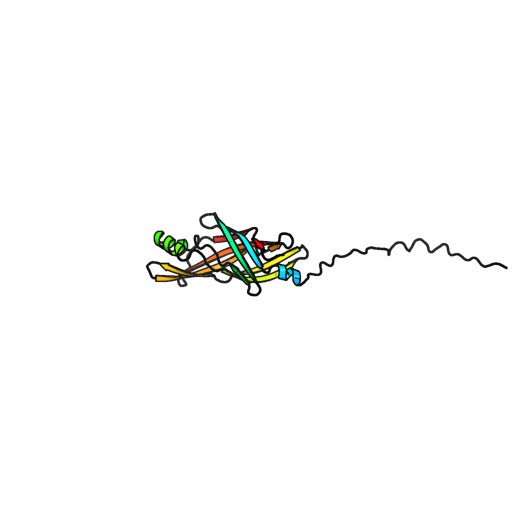1 184 ? 14.455 -1.615 -4.881 1.00 96.56 184 LYS A N 1
ATOM 1385 C CA . LYS A 1 184 ? 15.485 -2.267 -5.693 1.00 96.56 184 LYS A CA 1
ATOM 1386 C C . LYS A 1 184 ? 15.086 -3.697 -6.033 1.00 96.56 184 LYS A C 1
ATOM 1388 O O . LYS A 1 184 ? 14.712 -4.448 -5.135 1.00 96.56 184 LYS A O 1
ATOM 1393 N N . ASN A 1 185 ? 15.224 -4.078 -7.302 1.00 95.00 185 ASN A N 1
ATOM 1394 C CA . ASN A 1 185 ? 15.053 -5.454 -7.757 1.00 95.00 185 ASN A CA 1
ATOM 1395 C C . ASN A 1 185 ? 16.238 -6.300 -7.259 1.00 95.00 185 ASN A C 1
ATOM 1397 O O . ASN A 1 185 ? 17.385 -6.096 -7.660 1.00 95.00 185 ASN A O 1
ATOM 1401 N N . LEU A 1 186 ? 15.949 -7.237 -6.362 1.00 91.81 186 LEU A N 1
ATOM 1402 C CA . LEU A 1 186 ? 16.887 -8.174 -5.748 1.00 91.81 186 LEU A CA 1
ATOM 1403 C C . LEU A 1 186 ? 17.177 -9.388 -6.641 1.00 91.81 186 LEU A C 1
ATOM 1405 O O . LEU A 1 186 ? 18.152 -10.098 -6.415 1.00 91.81 186 LEU A O 1
ATOM 1409 N N . SER A 1 187 ? 16.334 -9.637 -7.644 1.00 83.94 187 SER A N 1
ATOM 1410 C CA . SER A 1 187 ? 16.463 -10.749 -8.592 1.00 83.94 187 SER A CA 1
ATOM 1411 C C . SER A 1 187 ? 17.297 -10.391 -9.827 1.00 83.94 187 SER A C 1
ATOM 1413 O O . SER A 1 187 ? 17.702 -11.279 -10.577 1.00 83.94 187 SER A O 1
ATOM 1415 N N . ALA A 1 188 ? 17.572 -9.105 -10.043 1.00 70.44 188 ALA A N 1
ATOM 1416 C CA . ALA A 1 188 ? 18.307 -8.617 -11.199 1.00 70.44 188 ALA A CA 1
ATOM 1417 C C . ALA A 1 188 ? 19.820 -8.875 -11.055 1.00 70.44 188 ALA A C 1
ATOM 1419 O O . ALA A 1 188 ? 20.533 -8.080 -10.435 1.00 70.44 188 ALA A O 1
ATOM 1420 N N . LYS A 1 189 ? 20.308 -9.966 -11.661 1.00 56.19 189 LYS A N 1
ATOM 1421 C CA . LYS A 1 189 ? 21.747 -10.260 -11.808 1.00 56.19 189 LYS A CA 1
ATOM 1422 C C . LYS A 1 189 ? 22.448 -9.207 -12.663 1.00 56.19 189 LYS A C 1
ATOM 1424 O O . LYS A 1 189 ? 21.826 -8.693 -13.619 1.00 56.19 189 LYS A O 1
#